Protein AF-A0A815ZAU6-F1 (afdb_monomer_lite)

Sequence (189 aa):
MHIWATFLRELRATFSSSFSKEAAIKQIGNRQQRIDETVLHYYTDMMELANRIDHQMNGELKVVYLTTGLKISLKKEVLRNKPQTPAEFTKYAQDEEKLGSSITTQISNDNRLTIPIDYVAPSVRIDNGRAAPTIGWPFMVHKNRYVLCIIDHFSKWVTAIALPNCTAQTTAETLYNEYICMFGVPSVI

Secondary structure (DSSP, 8-state):
--HHHHHHHHHHHHHHSSHHHHHHHHHHHH-PPPTT--HHHHHHHHHHHHHHH-TT--HHHHHHHHHHSS-HHHHHHHHHH---SHHHHHHHHHHHHHHHHHHHHHHHHH----------PPP-----------S----------EEEEEE-TTT--EEEEEES---HHHHHHHHIIIIIHHH---S--

InterPro domains:
  IPR001584 Integrase, catalytic core [PS50994] (112-189)
  IPR005162 Retrotransposon-derived protein PEG10, N-terminal capsid-like domain [PF03732] (2-71)
  IPR012337 Ribonuclease H-like superfamily [SSF53098] (138-189)
  IPR036397 Ribonuclease H superfamily [G3DSA:3.30.420.10] (126-189)

Foldseek 3Di:
DCQVVQLVVLLVVCVPPDNQLVLLVVCLQPDAADPPHDLVVSLVVNVVSVVSNPVPDAQQVSVVSSLNRYDPQQNVQLVVVPDRGSVSSSVSSVVSVVVVVVVVVVVVVPPPDDDDDDDDDDDDDDDDDDDDPPDDDPDPPLCQPDWDWDADPPVRDIDIDGHNDDGSNRNSNCCCNVPCVVPNDDPDD

Structure (mmCIF, N/CA/C/O backbone):
data_AF-A0A815ZAU6-F1
#
_entry.id   AF-A0A815ZAU6-F1
#
loop_
_atom_site.group_PDB
_atom_site.id
_atom_site.type_symbol
_atom_site.label_atom_id
_atom_site.label_alt_id
_atom_site.label_comp_id
_atom_site.label_asym_id
_atom_site.label_entity_id
_atom_site.label_seq_id
_atom_site.pdbx_PDB_ins_code
_atom_site.Cartn_x
_atom_site.Cartn_y
_atom_site.Cartn_z
_atom_site.occupancy
_atom_site.B_iso_or_equiv
_atom_site.auth_seq_id
_atom_site.auth_comp_id
_atom_site.auth_asym_id
_atom_site.auth_atom_id
_atom_site.pdbx_PDB_model_num
ATOM 1 N N . MET A 1 1 ? 16.542 0.322 -32.976 1.00 48.44 1 MET A N 1
ATOM 2 C CA . MET A 1 1 ? 16.867 0.858 -31.634 1.00 48.44 1 MET A CA 1
ATOM 3 C C . MET A 1 1 ? 15.576 1.321 -30.952 1.00 48.44 1 MET A C 1
ATOM 5 O O . MET A 1 1 ? 15.180 2.457 -31.148 1.00 48.44 1 MET A O 1
ATOM 9 N N . HIS A 1 2 ? 14.882 0.447 -30.209 1.00 58.41 2 HIS A N 1
ATOM 10 C CA . HIS A 1 2 ? 13.545 0.736 -29.637 1.00 58.41 2 HIS A CA 1
ATOM 11 C C . HIS A 1 2 ? 13.458 0.571 -28.104 1.00 58.41 2 HIS A C 1
ATOM 13 O O . HIS A 1 2 ? 12.374 0.619 -27.539 1.00 58.41 2 HIS A O 1
ATOM 19 N N . ILE A 1 3 ? 14.585 0.390 -27.408 1.00 81.31 3 ILE A N 1
ATOM 20 C CA . ILE A 1 3 ? 14.604 -0.037 -25.995 1.00 81.31 3 ILE A CA 1
ATOM 21 C C . ILE A 1 3 ? 14.061 1.056 -25.056 1.00 81.31 3 ILE A C 1
ATOM 23 O O . ILE A 1 3 ? 13.267 0.764 -24.165 1.00 81.31 3 ILE A O 1
ATOM 27 N N . TRP A 1 4 ? 14.419 2.322 -25.299 1.00 84.62 4 TRP A N 1
ATOM 28 C CA . TRP A 1 4 ? 13.979 3.450 -24.470 1.00 84.62 4 TRP A CA 1
ATOM 29 C C . TRP A 1 4 ? 12.485 3.767 -24.616 1.00 84.62 4 TRP A C 1
ATOM 31 O O . TRP A 1 4 ? 11.797 3.978 -23.623 1.00 84.62 4 TRP A O 1
ATOM 41 N N . ALA A 1 5 ? 11.958 3.745 -25.844 1.00 87.12 5 ALA A N 1
ATOM 42 C CA . ALA A 1 5 ? 10.536 3.986 -26.092 1.00 87.12 5 ALA A CA 1
ATOM 43 C C . ALA A 1 5 ? 9.657 2.901 -25.449 1.00 87.12 5 ALA A C 1
ATOM 45 O O . ALA A 1 5 ? 8.632 3.217 -24.849 1.00 87.12 5 ALA A O 1
ATOM 46 N N . THR A 1 6 ? 10.091 1.637 -25.521 1.00 88.56 6 THR A N 1
ATOM 47 C CA . THR A 1 6 ? 9.432 0.527 -24.824 1.00 88.56 6 THR A CA 1
ATOM 48 C C . THR A 1 6 ? 9.464 0.739 -23.315 1.00 88.56 6 THR A C 1
ATOM 50 O O . THR A 1 6 ? 8.417 0.667 -22.686 1.00 88.56 6 THR A O 1
ATOM 53 N N . PHE A 1 7 ? 10.617 1.085 -22.735 1.00 87.75 7 PHE A N 1
ATOM 54 C CA . PHE A 1 7 ? 10.706 1.377 -21.303 1.00 87.75 7 PHE A CA 1
ATOM 55 C C . PHE A 1 7 ? 9.788 2.518 -20.866 1.00 87.75 7 PHE A C 1
ATOM 57 O O . PHE A 1 7 ? 9.049 2.350 -19.905 1.00 87.75 7 PHE A O 1
ATOM 64 N N . LEU A 1 8 ? 9.764 3.643 -21.583 1.00 87.88 8 LEU A N 1
ATOM 65 C CA . LEU A 1 8 ? 8.871 4.756 -21.250 1.00 87.88 8 LEU A CA 1
ATOM 66 C C . LEU A 1 8 ? 7.392 4.373 -21.332 1.00 87.88 8 LEU A C 1
ATOM 68 O O . LEU A 1 8 ? 6.591 4.865 -20.538 1.00 87.88 8 LEU A O 1
ATOM 72 N N . ARG A 1 9 ? 7.020 3.516 -22.286 1.00 87.44 9 ARG A N 1
ATOM 73 C CA . ARG A 1 9 ? 5.657 2.993 -22.387 1.00 87.44 9 ARG A CA 1
ATOM 74 C C . ARG A 1 9 ? 5.310 2.132 -21.176 1.00 87.44 9 ARG A C 1
ATOM 76 O O . ARG A 1 9 ? 4.280 2.385 -20.562 1.00 87.44 9 ARG A O 1
ATOM 83 N N . GLU A 1 10 ? 6.167 1.172 -20.827 1.00 87.69 10 GLU A N 1
ATOM 84 C CA . GLU A 1 10 ? 5.942 0.303 -19.664 1.00 87.69 10 GLU A CA 1
ATOM 85 C C . GLU A 1 10 ? 5.925 1.115 -18.364 1.00 87.69 10 GLU A C 1
ATOM 87 O O . GLU A 1 10 ? 5.017 0.966 -17.556 1.00 87.69 10 GLU A O 1
ATOM 92 N N . LEU A 1 11 ? 6.850 2.065 -18.207 1.00 86.50 11 LEU A N 1
ATOM 93 C CA . LEU A 1 11 ? 6.887 2.963 -17.058 1.00 86.50 11 LEU A CA 1
ATOM 94 C C . LEU A 1 11 ? 5.607 3.790 -16.953 1.00 86.50 11 LEU A C 1
ATOM 96 O O . LEU A 1 11 ? 5.027 3.866 -15.886 1.00 86.50 11 LEU A O 1
ATOM 100 N N . ARG A 1 12 ? 5.094 4.376 -18.037 1.00 85.31 12 ARG A N 1
ATOM 101 C CA . ARG A 1 12 ? 3.804 5.092 -17.983 1.00 85.31 12 ARG A CA 1
ATOM 102 C C . ARG A 1 12 ? 2.635 4.160 -17.660 1.00 85.31 12 ARG A C 1
ATOM 104 O O . ARG A 1 12 ? 1.710 4.567 -16.956 1.00 85.31 12 ARG A O 1
ATOM 111 N N . ALA A 1 13 ? 2.675 2.923 -18.152 1.00 81.44 13 ALA A N 1
ATOM 112 C CA . ALA A 1 13 ? 1.652 1.927 -17.870 1.00 81.44 13 ALA A CA 1
ATOM 113 C C . ALA A 1 13 ? 1.607 1.556 -16.377 1.00 81.44 13 ALA A C 1
ATOM 115 O O . ALA A 1 13 ? 0.506 1.451 -15.831 1.00 81.44 13 ALA A O 1
ATOM 116 N N . THR A 1 14 ? 2.755 1.466 -15.688 1.00 78.31 14 THR A N 1
ATOM 117 C CA . THR A 1 14 ? 2.789 1.169 -14.241 1.00 78.31 14 THR A CA 1
ATOM 118 C C . THR A 1 14 ? 2.095 2.240 -13.400 1.00 78.31 14 THR A C 1
ATOM 120 O O . THR A 1 14 ? 1.501 1.915 -12.377 1.00 78.31 14 THR A O 1
ATOM 123 N N . PHE A 1 15 ? 2.072 3.500 -13.844 1.00 72.06 15 PHE A N 1
ATOM 124 C CA . PHE A 1 15 ? 1.324 4.560 -13.153 1.00 72.06 15 PHE A CA 1
ATOM 125 C C . PHE A 1 15 ? -0.190 4.542 -13.432 1.00 72.06 15 PHE A C 1
ATOM 127 O O . PHE A 1 15 ? -0.940 5.165 -12.685 1.00 72.06 15 PHE A O 1
ATOM 134 N N . SER A 1 16 ? -0.660 3.883 -14.500 1.00 65.31 16 SER A N 1
ATOM 135 C CA . SER A 1 16 ? -1.952 4.243 -15.107 1.00 65.31 16 SER A CA 1
ATOM 136 C C . SER A 1 16 ? -3.163 3.371 -14.761 1.00 65.31 16 SER A C 1
ATOM 138 O O . SER A 1 16 ? -4.267 3.892 -14.877 1.00 65.31 16 SER A O 1
ATOM 140 N N . SER A 1 17 ? -3.069 2.086 -14.381 1.00 57.41 17 SER A N 1
ATOM 141 C CA . SER A 1 17 ? -4.337 1.353 -14.117 1.00 57.41 17 SER A CA 1
ATOM 142 C C . SER A 1 17 ? -4.304 0.053 -13.310 1.00 57.41 17 SER A C 1
ATOM 144 O O . SER A 1 17 ? -5.182 -0.117 -12.466 1.00 57.41 17 SER A O 1
ATOM 146 N N . SER A 1 18 ? -3.360 -0.863 -13.525 1.00 57.84 18 SER A N 1
ATOM 147 C CA . SER A 1 18 ? -3.383 -2.170 -12.829 1.00 57.84 18 SER A CA 1
ATOM 148 C C . SER A 1 18 ? -2.588 -2.130 -11.528 1.00 57.84 18 SER A C 1
ATOM 150 O O . SER A 1 18 ? -3.069 -2.489 -10.457 1.00 57.84 18 SER A O 1
ATOM 152 N N . PHE A 1 19 ? -1.405 -1.532 -11.598 1.00 55.72 19 PHE A N 1
ATOM 153 C CA . PHE A 1 19 ? -0.404 -1.670 -10.555 1.00 55.72 19 PHE A CA 1
ATOM 154 C C . PHE A 1 19 ? -0.661 -0.811 -9.315 1.00 55.72 19 PHE A C 1
ATOM 156 O O . PHE A 1 19 ? -0.375 -1.233 -8.201 1.00 55.72 19 PHE A O 1
ATOM 163 N N . SER A 1 20 ? -1.268 0.369 -9.478 1.00 64.81 20 SER A N 1
ATOM 164 C CA . SER A 1 20 ? -1.753 1.169 -8.341 1.00 64.81 20 SER A CA 1
ATOM 165 C C . SER A 1 20 ? -2.832 0.411 -7.552 1.00 64.81 20 SER A C 1
ATOM 167 O O . SER A 1 20 ? -2.849 0.450 -6.321 1.00 64.81 20 SER A O 1
ATOM 169 N N . LYS A 1 21 ? -3.672 -0.376 -8.245 1.00 70.56 21 LYS A N 1
ATOM 170 C CA . LYS A 1 21 ? -4.650 -1.258 -7.597 1.00 70.56 21 LYS A CA 1
ATOM 171 C C . LYS A 1 21 ? -3.964 -2.436 -6.918 1.00 70.56 21 LYS A C 1
ATOM 173 O O . LYS A 1 21 ? -4.273 -2.701 -5.765 1.00 70.56 21 LYS A O 1
ATOM 178 N N . GLU A 1 22 ? -3.009 -3.103 -7.567 1.00 73.56 22 GLU A N 1
ATOM 179 C CA . GLU A 1 22 ? -2.233 -4.184 -6.936 1.00 73.56 22 GLU A CA 1
ATOM 180 C C . GLU A 1 22 ? -1.443 -3.709 -5.706 1.00 73.56 22 GLU A C 1
ATOM 182 O O . GLU A 1 22 ? -1.436 -4.388 -4.677 1.00 73.56 22 GLU A O 1
ATOM 187 N N . ALA A 1 23 ? -0.833 -2.524 -5.763 1.00 75.94 23 ALA A N 1
ATOM 188 C CA . ALA A 1 23 ? -0.157 -1.906 -4.628 1.00 75.94 23 ALA A CA 1
ATOM 189 C C . ALA A 1 23 ? -1.146 -1.592 -3.497 1.00 75.94 23 ALA A C 1
ATOM 191 O O . ALA A 1 23 ? -0.874 -1.921 -2.343 1.00 75.94 23 ALA A O 1
ATOM 192 N N . ALA A 1 24 ? -2.319 -1.037 -3.815 1.00 79.56 24 ALA A N 1
ATOM 193 C CA . ALA A 1 24 ? -3.370 -0.789 -2.832 1.00 79.56 24 ALA A CA 1
ATOM 194 C C . ALA A 1 24 ? -3.926 -2.097 -2.227 1.00 79.56 24 ALA A C 1
ATOM 196 O O . ALA A 1 24 ? -4.136 -2.159 -1.017 1.00 79.56 24 ALA A O 1
ATOM 197 N N . ILE A 1 25 ? -4.072 -3.172 -3.015 1.00 82.75 25 ILE A N 1
ATOM 198 C CA . ILE A 1 25 ? -4.455 -4.518 -2.541 1.00 82.75 25 ILE A CA 1
ATOM 199 C C . ILE A 1 25 ? -3.396 -5.077 -1.580 1.00 82.75 25 ILE A C 1
ATOM 201 O O . ILE A 1 25 ? -3.720 -5.626 -0.525 1.00 82.75 25 ILE A O 1
ATOM 205 N N . LYS A 1 26 ? -2.111 -4.913 -1.909 1.00 83.88 26 LYS A N 1
ATOM 206 C CA . LYS A 1 26 ? -1.010 -5.320 -1.027 1.00 83.88 26 LYS A CA 1
ATOM 207 C C . LYS A 1 26 ? -1.007 -4.501 0.267 1.00 83.88 26 LYS A C 1
ATOM 209 O O . LYS A 1 26 ? -0.788 -5.055 1.341 1.00 83.88 26 LYS A O 1
ATOM 214 N N . GLN A 1 27 ? -1.268 -3.197 0.180 1.00 86.00 27 GLN A N 1
ATOM 215 C CA . GLN A 1 27 ? -1.339 -2.305 1.337 1.00 86.00 27 GLN A CA 1
ATOM 216 C C . GLN A 1 27 ? -2.513 -2.653 2.256 1.00 86.00 27 GLN A C 1
ATOM 218 O O . GLN A 1 27 ? -2.287 -2.833 3.450 1.00 86.00 27 GLN A O 1
ATOM 223 N N . ILE A 1 28 ? -3.733 -2.818 1.727 1.00 86.19 28 ILE A N 1
ATOM 224 C CA . ILE A 1 28 ? -4.914 -3.146 2.544 1.00 86.19 28 ILE A CA 1
ATOM 225 C C . ILE A 1 28 ? -4.770 -4.514 3.225 1.00 86.19 28 ILE A C 1
ATOM 227 O O . ILE A 1 28 ? -5.158 -4.666 4.379 1.00 86.19 28 ILE A O 1
ATOM 231 N N . GLY A 1 29 ? -4.153 -5.494 2.551 1.00 84.00 29 GLY A N 1
ATOM 232 C CA . GLY A 1 29 ? -3.905 -6.821 3.120 1.00 84.00 29 GLY A CA 1
ATOM 233 C C . GLY A 1 29 ? -2.864 -6.822 4.245 1.00 84.00 29 GLY A C 1
ATOM 234 O O . GLY A 1 29 ? -2.977 -7.601 5.189 1.00 84.00 29 GLY A O 1
ATOM 235 N N . ASN A 1 30 ? -1.874 -5.929 4.176 1.00 87.00 30 ASN A N 1
ATOM 236 C CA . ASN A 1 30 ? -0.809 -5.820 5.178 1.00 87.00 30 ASN A CA 1
ATOM 237 C C . ASN A 1 30 ? -1.111 -4.800 6.288 1.00 87.00 30 ASN A C 1
ATOM 239 O O . ASN A 1 30 ? -0.339 -4.685 7.242 1.00 87.00 30 ASN A O 1
ATOM 243 N N . ARG A 1 31 ? -2.208 -4.042 6.185 1.00 89.44 31 ARG A N 1
ATOM 244 C CA . ARG A 1 31 ? -2.543 -2.971 7.126 1.00 89.44 31 ARG A CA 1
ATOM 245 C C . ARG A 1 31 ? -3.019 -3.541 8.464 1.00 89.44 31 ARG A C 1
ATOM 247 O O . ARG A 1 31 ? -4.123 -4.062 8.587 1.00 89.44 31 ARG A O 1
ATOM 254 N N . GLN A 1 32 ? -2.183 -3.385 9.487 1.00 90.06 32 GLN A N 1
ATOM 255 C CA . GLN A 1 32 ? -2.470 -3.753 10.878 1.00 90.06 32 GLN A CA 1
ATOM 256 C C . GLN A 1 32 ? -2.802 -2.504 11.696 1.00 90.06 32 GLN A C 1
ATOM 258 O O . GLN A 1 32 ? -2.148 -1.476 11.517 1.00 90.06 32 GLN A O 1
ATOM 263 N N . GLN A 1 33 ? -3.783 -2.583 12.593 1.00 90.38 33 GLN A N 1
ATOM 264 C CA . GLN A 1 33 ? -4.109 -1.506 13.524 1.00 90.38 33 GLN A CA 1
ATOM 265 C C . GLN A 1 33 ? -2.962 -1.326 14.530 1.00 90.38 33 GLN A C 1
ATOM 267 O O . GLN A 1 33 ? -2.563 -2.276 15.209 1.00 90.38 33 GLN A O 1
ATOM 272 N N . ARG A 1 34 ? -2.431 -0.104 14.650 1.00 84.94 34 ARG A N 1
ATOM 273 C CA . ARG A 1 34 ? -1.311 0.180 15.564 1.00 84.94 34 ARG A CA 1
ATOM 274 C C . ARG A 1 34 ? -1.767 0.232 17.019 1.00 84.94 34 ARG A C 1
ATOM 276 O O . ARG A 1 34 ? -2.909 0.579 17.288 1.00 84.94 34 ARG A O 1
ATOM 283 N N . ILE A 1 35 ? -0.876 -0.057 17.970 1.00 80.06 35 ILE A N 1
ATOM 284 C CA . ILE A 1 35 ? -1.183 -0.115 19.418 1.00 80.06 35 ILE A CA 1
ATOM 285 C C . ILE A 1 35 ? -1.805 1.199 19.925 1.00 80.06 35 ILE A C 1
ATOM 287 O O . ILE A 1 35 ? -2.776 1.164 20.680 1.00 80.06 35 ILE A O 1
ATOM 291 N N . ASP A 1 36 ? -1.288 2.328 19.450 1.00 84.94 36 ASP A N 1
ATOM 292 C CA . ASP A 1 36 ? -1.654 3.706 19.793 1.00 84.94 36 ASP A CA 1
ATOM 293 C C . ASP A 1 36 ? -2.789 4.295 18.937 1.00 84.94 36 ASP A C 1
ATOM 295 O O . ASP A 1 36 ? -3.274 5.390 19.202 1.00 84.94 36 ASP A O 1
ATOM 299 N N . GLU A 1 37 ? -3.229 3.575 17.911 1.00 85.31 37 GLU A N 1
ATOM 300 C CA . GLU A 1 37 ? -4.217 4.055 16.951 1.00 85.31 37 GLU A CA 1
ATOM 301 C C . GLU A 1 37 ? -5.651 3.710 17.370 1.00 85.31 37 GLU A C 1
ATOM 303 O O . GLU A 1 37 ? -5.926 2.587 17.811 1.00 85.31 37 GLU A O 1
ATOM 308 N N . THR A 1 38 ? -6.571 4.659 17.175 1.00 89.62 38 THR A N 1
ATOM 309 C CA . THR A 1 38 ? -8.003 4.474 17.448 1.00 89.62 38 THR A CA 1
ATOM 310 C C . THR A 1 38 ? -8.672 3.609 16.385 1.00 89.62 38 THR A C 1
ATOM 312 O O . THR A 1 38 ? -8.251 3.570 15.225 1.00 89.62 38 THR A O 1
ATOM 315 N N . VAL A 1 39 ? -9.762 2.935 16.753 1.00 89.69 39 VAL A N 1
ATOM 316 C CA . VAL A 1 39 ? -10.569 2.152 15.798 1.00 89.69 39 VAL A CA 1
ATOM 317 C C . VAL A 1 39 ? -11.069 3.014 14.638 1.00 89.69 39 VAL A C 1
ATOM 319 O O . VAL A 1 39 ? -11.088 2.562 13.495 1.00 89.69 39 VAL A O 1
ATOM 322 N N . LEU A 1 40 ? -11.456 4.261 14.918 1.00 90.94 40 LEU A N 1
ATOM 323 C CA . LEU A 1 40 ? -11.991 5.163 13.902 1.00 90.94 40 LEU A CA 1
ATOM 324 C C . LEU A 1 40 ? -10.937 5.539 12.854 1.00 90.94 40 LEU A C 1
ATOM 326 O O . LEU A 1 40 ? -11.245 5.515 11.668 1.00 90.94 40 LEU A O 1
ATOM 330 N N . HIS A 1 41 ? -9.712 5.854 13.282 1.00 91.19 41 HIS A N 1
ATOM 331 C CA . HIS A 1 41 ? -8.635 6.231 12.365 1.00 91.19 41 HIS A CA 1
ATOM 332 C C . HIS A 1 41 ? -8.198 5.045 11.495 1.00 91.19 41 HIS A C 1
ATOM 334 O O . HIS A 1 41 ? -8.074 5.159 10.277 1.00 91.19 41 HIS A O 1
ATOM 340 N N . TYR A 1 42 ? -8.100 3.862 12.105 1.00 92.25 42 TYR A N 1
ATOM 341 C CA . TYR A 1 42 ? -7.880 2.619 11.372 1.00 92.25 42 TYR A CA 1
ATOM 342 C C . TYR A 1 42 ? -8.970 2.364 10.323 1.00 92.25 42 TYR A C 1
ATOM 344 O O . TYR A 1 42 ? -8.674 2.015 9.181 1.00 92.25 42 TYR A O 1
ATOM 352 N N . TYR A 1 43 ? -10.237 2.561 10.694 1.00 93.06 43 TYR A N 1
ATOM 353 C CA . TYR A 1 43 ? -11.364 2.395 9.785 1.00 93.06 43 TYR A CA 1
ATOM 354 C C . TYR A 1 43 ? -11.297 3.364 8.599 1.00 93.06 43 TYR A C 1
ATOM 356 O O . TYR A 1 43 ? -11.472 2.928 7.461 1.00 93.06 43 TYR A O 1
ATOM 364 N N . THR A 1 44 ? -11.032 4.653 8.836 1.00 92.44 44 THR A N 1
ATOM 365 C CA . THR A 1 44 ? -10.953 5.650 7.757 1.00 92.44 44 THR A CA 1
ATOM 366 C C . THR A 1 44 ? -9.848 5.313 6.766 1.00 92.44 44 THR A C 1
ATOM 368 O O . THR A 1 44 ? -10.120 5.262 5.568 1.00 92.44 44 THR A O 1
ATOM 371 N N . ASP A 1 45 ? -8.658 4.956 7.252 1.00 90.75 45 ASP A N 1
ATOM 372 C CA . ASP A 1 45 ? -7.538 4.536 6.405 1.00 90.75 45 ASP A CA 1
ATOM 373 C C . ASP A 1 45 ? -7.894 3.310 5.555 1.00 90.75 45 ASP A C 1
ATOM 375 O O . ASP A 1 45 ? -7.631 3.260 4.352 1.00 90.75 45 ASP A O 1
ATOM 379 N N . MET A 1 46 ? -8.530 2.309 6.169 1.00 90.56 46 MET A N 1
ATOM 380 C CA . MET A 1 46 ? -8.948 1.091 5.475 1.00 90.56 46 MET A CA 1
ATOM 381 C C . MET A 1 46 ? -10.013 1.377 4.410 1.00 90.56 46 MET A C 1
ATOM 383 O O . MET A 1 46 ? -9.988 0.763 3.343 1.00 90.56 46 MET A O 1
ATOM 387 N N . MET A 1 47 ? -10.929 2.320 4.656 1.00 91.56 47 MET A N 1
ATOM 388 C CA . MET A 1 47 ? -11.920 2.743 3.661 1.00 91.56 47 MET A CA 1
ATOM 389 C C . MET A 1 47 ? -11.285 3.527 2.511 1.00 91.56 47 MET A C 1
ATOM 391 O O . MET A 1 47 ? -11.678 3.334 1.360 1.00 91.56 47 MET A O 1
ATOM 395 N N . GLU A 1 48 ? -10.283 4.363 2.784 1.00 90.00 48 GLU A N 1
ATOM 396 C CA . GLU A 1 48 ? -9.523 5.045 1.736 1.00 90.00 48 GLU A CA 1
ATOM 397 C C . GLU A 1 48 ? -8.767 4.053 0.850 1.00 90.00 48 GLU A C 1
ATOM 399 O O . GLU A 1 48 ? -8.850 4.138 -0.376 1.00 90.00 48 GLU A O 1
ATOM 404 N N . LEU A 1 49 ? -8.076 3.077 1.451 1.00 87.56 49 LEU A N 1
ATOM 405 C CA . LEU A 1 49 ? -7.397 2.010 0.713 1.00 87.56 49 LEU A CA 1
ATOM 406 C C . LEU A 1 49 ? -8.389 1.184 -0.114 1.00 87.56 49 LEU A C 1
ATOM 408 O O . LEU A 1 49 ? -8.128 0.918 -1.285 1.00 87.56 49 LEU A O 1
ATOM 412 N N . ALA A 1 50 ? -9.550 0.843 0.450 1.00 88.56 50 ALA A N 1
ATOM 413 C CA . ALA A 1 50 ? -10.601 0.130 -0.271 1.00 88.56 50 ALA A CA 1
ATOM 414 C C . ALA A 1 50 ? -11.103 0.924 -1.487 1.00 88.56 50 ALA A C 1
ATOM 416 O O . ALA A 1 50 ? -11.191 0.369 -2.580 1.00 88.56 50 ALA A O 1
ATOM 417 N N . ASN A 1 51 ? -11.354 2.228 -1.327 1.00 88.25 51 ASN A N 1
ATOM 418 C CA . ASN A 1 51 ? -11.805 3.102 -2.413 1.00 88.25 51 ASN A CA 1
ATOM 419 C C . ASN A 1 51 ? -10.752 3.274 -3.519 1.00 88.25 51 ASN A C 1
ATOM 421 O O . ASN A 1 51 ? -11.117 3.439 -4.683 1.00 88.25 51 ASN A O 1
ATOM 425 N N . ARG A 1 52 ? -9.454 3.221 -3.181 1.00 84.00 52 ARG A N 1
ATOM 426 C CA . ARG A 1 52 ? -8.355 3.247 -4.166 1.00 84.00 52 ARG A CA 1
ATOM 427 C C . ARG A 1 52 ? -8.294 1.972 -5.011 1.00 84.00 52 ARG A C 1
ATOM 429 O O . ARG A 1 52 ? -7.904 2.041 -6.173 1.00 84.00 52 ARG A O 1
ATOM 436 N N . ILE A 1 53 ? -8.671 0.826 -4.442 1.00 83.62 53 ILE A N 1
ATOM 437 C CA . ILE A 1 53 ? -8.733 -0.459 -5.156 1.00 83.62 53 ILE A CA 1
ATOM 438 C C . ILE A 1 53 ? -9.961 -0.483 -6.068 1.00 83.62 53 ILE A C 1
ATOM 440 O O . ILE A 1 53 ? -9.842 -0.672 -7.282 1.00 83.62 53 ILE A O 1
ATOM 444 N N . ASP A 1 54 ? -11.134 -0.288 -5.467 1.00 83.00 54 ASP A N 1
ATOM 445 C CA . ASP A 1 54 ? -12.418 -0.249 -6.149 1.00 83.00 54 ASP A CA 1
ATOM 446 C C . ASP A 1 54 ? -13.433 0.562 -5.332 1.00 83.00 54 ASP A C 1
ATOM 448 O O . ASP A 1 54 ? -13.776 0.226 -4.195 1.00 83.00 54 ASP A O 1
ATOM 452 N N . HIS A 1 55 ? -13.974 1.608 -5.953 1.00 82.75 55 HIS A N 1
ATOM 453 C CA . HIS A 1 55 ? -15.034 2.431 -5.380 1.00 82.75 55 HIS A CA 1
ATOM 454 C C . HIS A 1 55 ? -16.300 1.611 -5.048 1.00 82.75 55 HIS A C 1
ATOM 456 O O . HIS A 1 55 ? -17.069 1.991 -4.165 1.00 82.75 55 HIS A O 1
ATOM 462 N N . GLN A 1 56 ? -16.535 0.487 -5.730 1.00 82.62 56 GLN A N 1
ATOM 463 C CA . GLN A 1 56 ? -17.692 -0.393 -5.529 1.00 82.62 56 GLN A CA 1
ATOM 464 C C . GLN A 1 56 ? -17.329 -1.697 -4.791 1.00 82.62 56 GLN A C 1
ATOM 466 O O . GLN A 1 56 ? -18.046 -2.692 -4.892 1.00 82.62 56 GLN A O 1
ATOM 471 N N . MET A 1 57 ? -16.237 -1.713 -4.011 1.00 82.12 57 MET A N 1
ATOM 472 C CA . MET A 1 57 ? -15.839 -2.893 -3.235 1.00 82.12 57 MET A CA 1
ATOM 473 C C . MET A 1 57 ? -16.947 -3.353 -2.262 1.00 82.12 57 MET A C 1
ATOM 475 O O . MET A 1 57 ? -17.460 -2.555 -1.467 1.00 82.12 57 MET A O 1
ATOM 479 N N . ASN A 1 58 ? -17.250 -4.660 -2.287 1.00 89.50 58 ASN A N 1
ATOM 480 C CA . ASN A 1 58 ? -18.260 -5.314 -1.446 1.00 89.50 58 ASN A CA 1
ATOM 481 C C . ASN A 1 58 ? -18.018 -5.052 0.059 1.00 89.50 58 ASN A C 1
ATOM 483 O O . ASN A 1 58 ? -16.890 -5.146 0.549 1.00 89.50 58 ASN A O 1
ATOM 487 N N . GLY A 1 59 ? -19.094 -4.750 0.794 1.00 84.31 59 GLY A N 1
ATOM 488 C CA . GLY A 1 59 ? -19.086 -4.536 2.242 1.00 84.31 59 GLY A CA 1
ATOM 489 C C . GLY A 1 59 ? -18.556 -5.726 3.045 1.00 84.31 59 GLY A C 1
ATOM 490 O O . GLY A 1 59 ? -17.795 -5.514 3.985 1.00 84.31 59 GLY A O 1
ATOM 491 N N . GLU A 1 60 ? -18.858 -6.959 2.640 1.00 87.19 60 GLU A N 1
ATOM 492 C CA . GLU A 1 60 ? -18.356 -8.163 3.318 1.00 87.19 60 GLU A CA 1
ATOM 493 C C . GLU A 1 60 ? -16.832 -8.282 3.191 1.00 87.19 60 GLU A C 1
ATOM 495 O O . GLU A 1 60 ? -16.128 -8.541 4.167 1.00 87.19 60 GLU A O 1
ATOM 500 N N . LEU A 1 61 ? -16.297 -8.007 1.997 1.00 86.06 61 LEU A N 1
ATOM 501 C CA . LEU A 1 61 ? -14.856 -8.032 1.748 1.00 86.06 61 LEU A CA 1
ATOM 502 C C . LEU A 1 61 ? -14.134 -6.946 2.562 1.00 86.06 61 LEU A C 1
ATOM 504 O O . LEU A 1 61 ? -13.070 -7.193 3.130 1.00 86.06 61 LEU A O 1
ATOM 508 N N . LYS A 1 62 ? -14.746 -5.761 2.692 1.00 89.94 62 LYS A N 1
ATOM 509 C CA . LYS A 1 62 ? -14.253 -4.692 3.574 1.00 89.94 62 LYS A CA 1
ATOM 510 C C . LYS A 1 62 ? -14.180 -5.157 5.029 1.00 89.94 62 LYS A C 1
ATOM 512 O O . LYS A 1 62 ? -13.175 -4.903 5.690 1.00 89.94 62 LYS A O 1
ATOM 517 N N . VAL A 1 63 ? -15.193 -5.874 5.519 1.00 89.81 63 VAL A N 1
ATOM 518 C CA . VAL A 1 63 ? -15.188 -6.442 6.878 1.00 89.81 63 VAL A CA 1
ATOM 519 C C . VAL A 1 63 ? -14.088 -7.496 7.048 1.00 89.81 63 VAL A C 1
ATOM 521 O O . VAL A 1 63 ? -13.419 -7.518 8.084 1.00 89.81 63 VAL A O 1
ATOM 524 N N . VAL A 1 64 ? -13.834 -8.334 6.039 1.00 89.06 64 VAL A N 1
ATOM 525 C CA . VAL A 1 64 ? -12.727 -9.308 6.076 1.00 89.06 64 VAL A CA 1
ATOM 526 C C . VAL A 1 64 ? -11.379 -8.599 6.228 1.00 89.06 64 VAL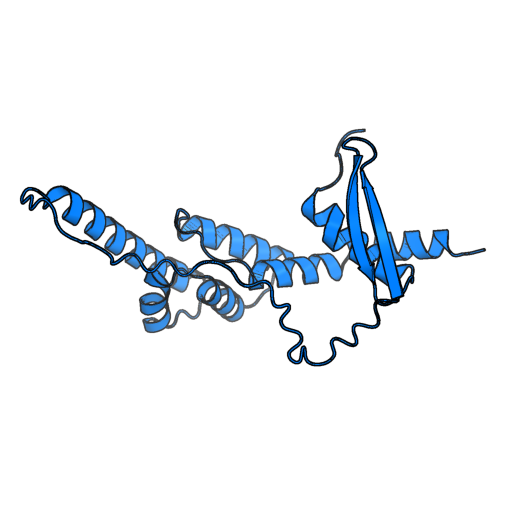 A C 1
ATOM 528 O O . VAL A 1 64 ? -10.587 -8.966 7.100 1.00 89.06 64 VAL A O 1
ATOM 531 N N . TYR A 1 65 ? -11.120 -7.546 5.450 1.00 88.81 65 TYR A N 1
ATOM 532 C CA . TYR A 1 65 ? -9.879 -6.776 5.584 1.00 88.81 65 TYR A CA 1
ATOM 533 C C . TYR A 1 65 ? -9.764 -6.091 6.952 1.00 88.81 65 TYR A C 1
ATOM 535 O O . TYR A 1 65 ? -8.734 -6.216 7.616 1.00 88.81 65 TYR A O 1
ATOM 543 N N . LEU A 1 66 ? -10.839 -5.443 7.414 1.00 89.75 66 LEU A N 1
ATOM 544 C CA . LEU A 1 66 ? -10.902 -4.784 8.722 1.00 89.75 66 LEU A CA 1
ATOM 545 C C . LEU A 1 66 ? -10.642 -5.755 9.886 1.00 89.75 66 LEU A C 1
ATOM 547 O O . LEU A 1 66 ? -9.905 -5.431 10.810 1.00 89.75 66 LEU A O 1
ATOM 551 N N . THR A 1 67 ? -11.211 -6.961 9.851 1.00 88.38 67 THR A N 1
ATOM 552 C CA . THR A 1 67 ? -11.036 -7.970 10.914 1.00 88.38 67 THR A CA 1
ATOM 553 C C . THR A 1 67 ? -9.677 -8.670 10.864 1.00 88.38 67 THR A C 1
ATOM 555 O O . THR A 1 67 ? -9.177 -9.134 11.895 1.00 88.38 67 THR A O 1
ATOM 558 N N . THR A 1 68 ? -9.046 -8.736 9.689 1.00 88.06 68 THR A N 1
ATOM 559 C CA . THR A 1 68 ? -7.722 -9.349 9.518 1.00 88.06 68 THR A CA 1
ATOM 560 C C . THR A 1 68 ? -6.657 -8.560 10.273 1.00 88.06 68 THR A C 1
ATOM 562 O O . THR A 1 68 ? -5.921 -9.168 11.055 1.00 88.06 68 THR A O 1
ATOM 565 N N . GLY A 1 69 ? -6.632 -7.233 10.101 1.00 86.44 69 GLY A N 1
ATOM 566 C CA . GLY A 1 69 ? -5.650 -6.333 10.714 1.00 86.44 69 GLY A CA 1
ATOM 567 C C . GLY A 1 69 ? -6.034 -5.741 12.074 1.00 86.44 69 GLY A C 1
ATOM 568 O O . GLY A 1 69 ? -5.262 -4.967 12.636 1.00 86.44 69 GLY A O 1
ATOM 569 N N . LEU A 1 70 ? -7.212 -6.070 12.609 1.00 89.88 70 LEU A N 1
ATOM 570 C CA . LEU A 1 70 ? -7.691 -5.557 13.895 1.00 89.88 70 LEU A CA 1
ATOM 571 C C . LEU A 1 70 ? -6.824 -6.041 15.072 1.00 89.88 70 LEU A C 1
ATOM 573 O O . LEU A 1 70 ? -6.405 -7.204 15.112 1.00 89.88 70 LEU A O 1
ATOM 577 N N . LYS A 1 71 ? -6.630 -5.177 16.082 1.00 87.50 71 LYS A N 1
ATOM 578 C CA . LYS A 1 71 ? -5.960 -5.533 17.346 1.00 87.50 71 LYS A CA 1
ATOM 579 C C . LYS A 1 71 ? -6.554 -6.799 17.957 1.00 87.50 71 LYS A C 1
ATOM 581 O O . LYS A 1 71 ? -7.768 -6.922 18.089 1.00 87.50 71 LYS A O 1
ATOM 586 N N . ILE A 1 72 ? -5.690 -7.692 18.439 1.00 80.69 72 ILE A N 1
ATOM 587 C CA . ILE A 1 72 ? -6.087 -8.961 19.075 1.00 80.69 72 ILE A CA 1
ATOM 588 C C . ILE A 1 72 ? -7.062 -8.745 20.245 1.00 80.69 72 ILE A C 1
ATOM 590 O O . ILE A 1 72 ? -7.988 -9.540 20.405 1.00 80.69 72 ILE A O 1
ATOM 594 N N . SER A 1 73 ? -6.889 -7.662 21.014 1.00 79.81 73 SER A N 1
ATOM 595 C CA . SER A 1 73 ? -7.780 -7.291 22.122 1.00 79.81 73 SER A CA 1
ATOM 596 C C . SER A 1 73 ? -9.227 -7.086 21.669 1.00 79.81 73 SER A C 1
ATOM 598 O O . SER A 1 73 ? -10.138 -7.609 22.296 1.00 79.81 73 SER A O 1
ATOM 600 N N . LEU A 1 74 ? -9.431 -6.397 20.545 1.00 85.06 74 LEU A N 1
ATOM 601 C CA . LEU A 1 74 ? -10.756 -6.095 19.994 1.00 85.06 74 LEU A CA 1
ATOM 602 C C . LEU A 1 74 ? -11.284 -7.234 19.107 1.00 85.06 74 LEU A C 1
ATOM 604 O O . LEU A 1 74 ? -12.486 -7.471 19.005 1.00 85.06 74 LEU A O 1
ATOM 608 N N . LYS A 1 75 ? -10.375 -7.976 18.465 1.00 84.94 75 LYS A N 1
ATOM 609 C CA . LYS A 1 75 ? -10.685 -9.003 17.464 1.00 84.94 75 LYS A CA 1
ATOM 610 C C . LYS A 1 75 ? -11.576 -10.112 18.002 1.00 84.94 75 LYS A C 1
ATOM 612 O O . LYS A 1 75 ? -12.474 -10.556 17.292 1.00 84.94 75 LYS A O 1
ATOM 617 N N . LYS A 1 76 ? -11.367 -10.545 19.248 1.00 81.06 76 LYS A N 1
ATOM 618 C CA . LYS A 1 76 ? -12.170 -11.615 19.858 1.00 81.06 76 LYS A CA 1
ATOM 619 C C . LYS A 1 76 ? -13.652 -11.242 19.938 1.00 81.06 76 LYS A C 1
ATOM 621 O O . LYS A 1 76 ? -14.499 -12.063 19.592 1.00 81.06 76 LYS A O 1
ATOM 626 N N . GLU A 1 77 ? -13.952 -10.022 20.370 1.00 79.69 77 GLU A N 1
ATOM 627 C CA . GLU A 1 77 ? -15.329 -9.583 20.590 1.00 79.69 77 GLU A CA 1
ATOM 628 C C . GLU A 1 77 ? -16.016 -9.172 19.285 1.00 79.69 77 GLU A C 1
ATOM 630 O O . GLU A 1 77 ? -17.165 -9.533 19.031 1.00 79.69 77 GLU A O 1
ATOM 635 N N . VAL A 1 78 ? -15.282 -8.537 18.371 1.00 86.38 78 VAL A N 1
ATOM 636 C CA . VAL A 1 78 ? -15.806 -8.220 17.036 1.00 86.38 78 VAL A CA 1
ATOM 637 C C . VAL A 1 78 ? -16.140 -9.496 16.251 1.00 86.38 78 VAL A C 1
ATOM 639 O O . VAL A 1 78 ? -17.199 -9.574 15.631 1.00 86.38 78 VAL A O 1
ATOM 642 N N . LEU A 1 79 ? -15.298 -10.537 16.317 1.00 85.56 79 LEU A N 1
ATOM 643 C CA . LEU A 1 79 ? -15.580 -11.819 15.655 1.00 85.56 79 LEU A CA 1
ATOM 644 C C . LEU A 1 79 ? -16.760 -12.573 16.283 1.00 85.56 79 LEU A C 1
ATOM 646 O O . LEU A 1 79 ? -17.451 -13.307 15.575 1.00 85.56 79 LEU A O 1
ATOM 650 N N . ARG A 1 80 ? -17.022 -12.386 17.584 1.00 85.25 80 ARG A N 1
ATOM 651 C CA . ARG A 1 80 ? -18.194 -12.964 18.258 1.00 85.25 80 ARG A CA 1
ATOM 652 C C . ARG A 1 80 ? -19.498 -12.437 17.658 1.00 85.25 80 ARG A C 1
ATOM 654 O O . ARG A 1 80 ? -20.417 -13.223 17.440 1.00 85.25 80 ARG A O 1
ATOM 661 N N . ASN A 1 81 ? -19.546 -11.140 17.361 1.00 85.62 81 ASN A N 1
ATOM 662 C CA . ASN A 1 81 ? -20.737 -10.457 16.851 1.00 85.62 81 ASN A CA 1
ATOM 663 C C . ASN A 1 81 ? -20.927 -10.577 15.326 1.00 85.62 81 ASN A C 1
ATOM 665 O O . ASN A 1 81 ? -21.961 -10.157 14.818 1.00 85.62 81 ASN A O 1
ATOM 669 N N . LYS A 1 82 ? -19.972 -11.188 14.603 1.00 86.06 82 LYS A N 1
ATOM 670 C CA . LYS A 1 82 ? -20.043 -11.501 13.158 1.00 86.06 82 LYS A CA 1
ATOM 671 C C . LYS A 1 82 ? -20.590 -10.349 12.286 1.00 86.06 82 LYS A C 1
ATOM 673 O O . LYS A 1 82 ? -21.578 -10.557 11.573 1.00 86.06 82 LYS A O 1
ATOM 678 N N . PRO A 1 83 ? -19.959 -9.159 12.302 1.00 89.06 83 PRO A N 1
ATOM 679 C CA . PRO A 1 83 ? -20.414 -8.033 11.491 1.00 89.06 83 PRO A CA 1
ATOM 680 C C . PRO A 1 83 ? -20.471 -8.419 10.009 1.00 89.06 83 PRO A C 1
ATOM 682 O O . PRO A 1 83 ? -19.570 -9.091 9.511 1.00 89.06 83 PRO A O 1
ATOM 685 N N . GLN A 1 84 ? -21.525 -7.995 9.315 1.00 84.69 84 GLN A N 1
ATOM 686 C CA . GLN A 1 84 ? -21.670 -8.167 7.864 1.00 84.69 84 GLN A CA 1
ATOM 687 C C . GLN A 1 84 ? -21.397 -6.857 7.124 1.00 84.69 84 GLN A C 1
ATOM 689 O O . GLN A 1 84 ? -20.988 -6.860 5.964 1.00 84.69 84 GLN A O 1
ATOM 694 N N . THR A 1 85 ? -21.570 -5.722 7.809 1.00 90.62 85 THR A N 1
ATOM 695 C CA . THR A 1 85 ? -21.332 -4.397 7.234 1.00 90.62 85 THR A CA 1
ATOM 696 C C . THR A 1 85 ? -20.193 -3.647 7.937 1.00 90.62 85 THR A C 1
ATOM 698 O O . THR A 1 85 ? -19.972 -3.819 9.140 1.00 90.62 85 THR A O 1
ATOM 701 N N . PRO A 1 86 ? -19.474 -2.753 7.228 1.00 87.94 86 PRO A N 1
ATOM 702 C CA . PRO A 1 86 ? -18.445 -1.912 7.846 1.00 87.94 86 PRO A CA 1
ATOM 703 C C . PRO A 1 86 ? -18.991 -1.012 8.971 1.00 87.94 86 PRO A C 1
ATOM 705 O O . PRO A 1 86 ? -18.279 -0.711 9.924 1.00 87.94 86 PRO A O 1
ATOM 708 N N . ALA A 1 87 ? -20.268 -0.620 8.896 1.00 89.00 87 ALA A N 1
ATOM 709 C CA . ALA A 1 87 ? -20.930 0.171 9.932 1.00 89.00 87 ALA A CA 1
ATOM 710 C C . ALA A 1 87 ? -21.147 -0.628 11.231 1.00 89.00 87 ALA A C 1
ATOM 712 O O . ALA A 1 87 ? -20.888 -0.117 12.321 1.00 89.00 87 ALA A O 1
ATOM 713 N N . GLU A 1 88 ? -21.572 -1.890 11.120 1.00 89.12 88 GLU A N 1
ATOM 714 C CA . GLU A 1 88 ? -21.684 -2.805 12.264 1.00 89.12 88 GLU A CA 1
ATOM 715 C C . GLU A 1 88 ? -20.322 -3.063 12.907 1.00 89.12 88 GLU A C 1
ATOM 717 O O . GLU A 1 88 ? -20.197 -2.989 14.129 1.00 89.12 88 GLU A O 1
ATOM 722 N N . PHE A 1 89 ? -19.291 -3.294 12.086 1.00 92.19 89 PHE A N 1
ATOM 723 C CA . PHE A 1 89 ? -17.918 -3.455 12.561 1.00 92.19 89 PHE A CA 1
ATOM 724 C C . PHE A 1 89 ? -17.477 -2.266 13.424 1.00 92.19 89 PHE A C 1
ATOM 726 O O . PHE A 1 89 ? -17.012 -2.468 14.546 1.00 92.19 89 PHE A O 1
ATOM 733 N N . THR A 1 90 ? -17.655 -1.036 12.931 1.00 90.12 90 THR A N 1
ATOM 734 C CA . THR A 1 90 ? -17.236 0.173 13.654 1.00 90.12 90 THR A CA 1
ATOM 735 C C . THR A 1 90 ? -17.969 0.317 14.978 1.00 90.12 90 THR A C 1
ATOM 737 O O . THR A 1 90 ? -17.340 0.658 15.976 1.00 90.12 90 THR A O 1
ATOM 740 N N . LYS A 1 91 ? -19.267 -0.004 15.020 1.00 91.44 91 LYS A N 1
ATOM 741 C CA . LYS A 1 91 ? -20.048 0.025 16.260 1.00 91.44 91 LYS A CA 1
ATOM 742 C C . LYS A 1 91 ? -19.476 -0.942 17.303 1.00 91.44 91 LYS A C 1
ATOM 744 O O . LYS A 1 91 ? -19.124 -0.510 18.396 1.00 91.44 91 LYS A O 1
ATOM 749 N N . TYR A 1 92 ? -19.313 -2.219 16.949 1.00 89.88 92 TYR A N 1
ATOM 750 C CA . TYR A 1 92 ? -18.805 -3.231 17.882 1.00 89.88 92 TYR A CA 1
ATOM 751 C C . TYR A 1 92 ? -17.380 -2.934 18.354 1.00 89.88 92 TYR A C 1
ATOM 753 O O . TYR A 1 92 ? -17.069 -3.084 19.533 1.00 89.88 92 TYR A O 1
ATOM 761 N N . ALA A 1 93 ? -16.513 -2.488 17.445 1.00 88.19 93 ALA A N 1
ATOM 762 C CA . ALA A 1 93 ? -15.128 -2.185 17.775 1.00 88.19 93 ALA A CA 1
ATOM 763 C C . ALA A 1 93 ? -14.997 -0.936 18.670 1.00 88.19 93 ALA A C 1
ATOM 765 O O . ALA A 1 93 ? -14.167 -0.923 19.577 1.00 88.19 93 ALA A O 1
ATOM 766 N N . GLN A 1 94 ? -15.829 0.093 18.463 1.00 90.31 94 GLN A N 1
ATOM 767 C CA . GLN A 1 94 ? -15.854 1.284 19.321 1.00 90.31 94 GLN A CA 1
ATOM 768 C C . GLN A 1 94 ? -16.423 1.004 20.713 1.00 90.31 94 GLN A C 1
ATOM 770 O O . GLN A 1 94 ? -15.935 1.571 21.691 1.00 90.31 94 GLN A O 1
ATOM 775 N N . ASP A 1 95 ? -17.454 0.165 20.814 1.00 87.31 95 ASP A N 1
ATOM 776 C CA . ASP A 1 95 ? -18.042 -0.207 22.103 1.00 87.31 95 ASP A CA 1
ATOM 777 C C . ASP A 1 95 ? -17.009 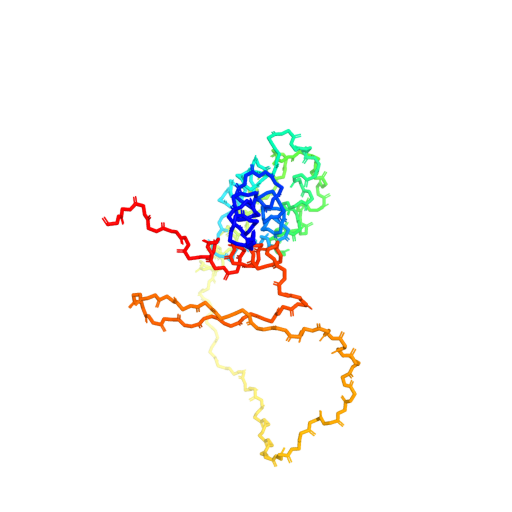-0.939 22.980 1.00 87.31 95 ASP A C 1
ATOM 779 O O . ASP A 1 95 ? -16.851 -0.608 24.158 1.00 87.31 95 ASP A O 1
ATOM 783 N N . GLU A 1 96 ? -16.213 -1.831 22.385 1.00 84.50 96 GLU A N 1
ATOM 784 C CA . GLU A 1 96 ? -15.123 -2.523 23.081 1.00 84.50 96 GLU A CA 1
ATOM 785 C C . GLU A 1 96 ? -13.940 -1.592 23.417 1.00 84.50 96 GLU A C 1
ATOM 787 O O . GLU A 1 96 ? -13.371 -1.670 24.505 1.00 84.50 96 GLU A O 1
ATOM 792 N N . GLU A 1 97 ? -13.579 -0.654 22.532 1.00 85.25 97 GLU A N 1
ATOM 793 C CA . GLU A 1 97 ? -12.513 0.328 22.798 1.00 85.25 97 GLU A CA 1
ATOM 794 C C . GLU A 1 97 ? -12.857 1.235 23.998 1.00 85.25 97 GLU A C 1
ATOM 796 O O . GLU A 1 97 ? -11.998 1.520 24.842 1.00 85.25 97 GLU A O 1
ATOM 801 N N . LYS A 1 98 ? -14.131 1.627 24.139 1.00 84.25 98 LYS A N 1
ATOM 802 C CA . LYS A 1 98 ? -14.637 2.378 25.305 1.00 84.25 98 LYS A CA 1
ATOM 803 C C . LYS A 1 98 ? -14.616 1.545 26.586 1.00 84.25 98 LYS A C 1
ATOM 805 O O . LYS A 1 98 ? -14.289 2.072 27.656 1.00 84.25 98 LYS A O 1
ATOM 810 N N . LEU A 1 99 ? -14.938 0.254 26.488 1.00 78.31 99 LEU A N 1
ATOM 811 C CA . LEU A 1 99 ? -14.899 -0.665 27.623 1.00 78.31 99 LEU A CA 1
ATOM 812 C C . LEU A 1 99 ? -13.457 -0.874 28.113 1.00 78.31 99 LEU A C 1
ATOM 814 O O . LEU A 1 99 ? -13.184 -0.730 29.306 1.00 78.31 99 LEU A O 1
ATOM 818 N N . GLY A 1 100 ? -12.518 -1.106 27.193 1.00 69.50 100 GLY A N 1
ATOM 819 C CA . GLY A 1 100 ? -11.093 -1.253 27.499 1.00 69.50 100 GLY A CA 1
ATOM 820 C C . GLY A 1 100 ? -10.471 0.008 28.107 1.00 69.50 100 GLY A C 1
ATOM 821 O O . GLY A 1 100 ? -9.736 -0.081 29.090 1.00 69.50 100 GLY A O 1
ATOM 822 N N . SER A 1 101 ? -10.834 1.189 27.594 1.00 64.19 101 SER A N 1
ATOM 823 C CA . SER A 1 101 ? -10.386 2.480 28.146 1.00 64.19 101 SER A CA 1
ATOM 824 C C . SER A 1 101 ? -10.849 2.673 29.595 1.00 64.19 101 SER A C 1
ATOM 826 O O . SER A 1 101 ? -10.082 3.132 30.441 1.00 64.19 101 SER A O 1
ATOM 828 N N . SER A 1 102 ? -12.083 2.257 29.905 1.00 57.75 102 SER A N 1
ATOM 829 C CA . SER A 1 102 ? -12.657 2.362 31.251 1.00 57.75 102 SER A CA 1
ATOM 830 C C . SER A 1 102 ? -11.940 1.457 32.263 1.00 57.75 102 SER A C 1
ATOM 832 O O . SER A 1 102 ? -11.741 1.859 33.409 1.00 57.75 102 SER A O 1
ATOM 834 N N . ILE A 1 103 ? -11.488 0.270 31.841 1.00 55.16 103 ILE A N 1
ATOM 835 C CA . ILE A 1 103 ? -10.716 -0.661 32.683 1.00 55.16 103 ILE A CA 1
ATOM 836 C C . ILE A 1 103 ? -9.328 -0.088 33.013 1.00 55.16 103 ILE A C 1
ATOM 838 O O . ILE A 1 103 ? -8.906 -0.132 34.167 1.00 55.16 103 ILE A O 1
ATOM 842 N N . THR A 1 104 ? -8.628 0.516 32.047 1.00 49.34 104 THR A N 1
ATOM 843 C CA . THR A 1 104 ? -7.320 1.153 32.295 1.00 49.34 104 THR A CA 1
ATOM 844 C C . THR A 1 104 ? -7.425 2.348 33.251 1.00 49.34 104 THR A C 1
ATOM 846 O O . THR A 1 104 ? -6.562 2.514 34.115 1.00 49.34 104 THR A O 1
ATOM 849 N N . THR A 1 105 ? -8.495 3.149 33.168 1.00 46.53 105 THR A N 1
ATOM 850 C CA . THR A 1 105 ? -8.739 4.250 34.120 1.00 46.53 105 THR A CA 1
ATOM 851 C C . THR A 1 105 ? -9.066 3.743 35.530 1.00 46.53 105 THR A C 1
ATOM 853 O O . THR A 1 105 ? -8.623 4.342 36.507 1.00 46.53 105 THR A O 1
ATOM 856 N N . GLN A 1 106 ? -9.787 2.625 35.661 1.00 45.91 106 GLN A N 1
ATOM 857 C CA . GLN A 1 106 ? -10.091 2.012 36.963 1.00 45.91 106 GLN A CA 1
ATOM 858 C C . GLN A 1 106 ? -8.830 1.428 37.627 1.00 45.91 106 GLN A C 1
ATOM 860 O O . GLN A 1 106 ? -8.587 1.699 38.799 1.00 45.91 106 GLN A O 1
ATOM 865 N N . ILE A 1 107 ? -7.960 0.7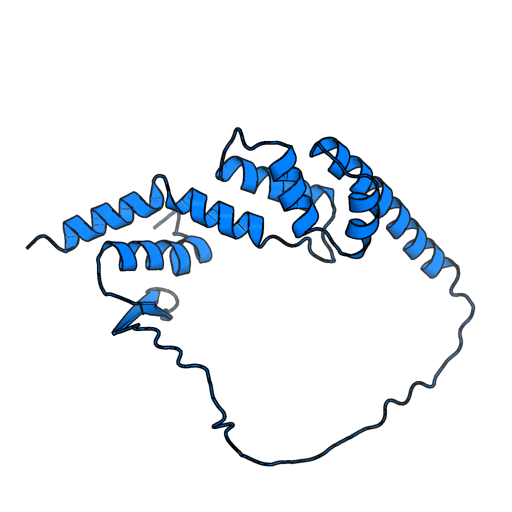36 36.877 1.00 46.66 107 ILE A N 1
ATOM 866 C CA . ILE A 1 107 ? -6.700 0.172 37.407 1.00 46.66 107 ILE A CA 1
ATOM 867 C C . ILE A 1 107 ? -5.736 1.276 37.880 1.00 46.66 107 ILE A C 1
ATOM 869 O O . ILE A 1 107 ? -5.033 1.106 38.874 1.00 46.66 107 ILE A O 1
ATOM 873 N N . SER A 1 108 ? -5.727 2.440 37.219 1.00 42.88 108 SER A N 1
ATOM 874 C CA . SER A 1 108 ? -4.935 3.593 37.671 1.00 42.88 108 SER A CA 1
ATOM 875 C C . SER A 1 108 ? -5.489 4.252 38.941 1.00 42.88 108 SER A C 1
ATOM 877 O O . SER A 1 108 ? -4.723 4.889 39.663 1.00 42.88 108 SER A O 1
ATOM 879 N N . ASN A 1 109 ? -6.790 4.125 39.213 1.00 45.75 109 ASN A N 1
ATOM 880 C CA . ASN A 1 109 ? -7.430 4.720 40.389 1.00 45.75 109 ASN A CA 1
ATOM 881 C C . ASN A 1 109 ? -7.427 3.787 41.611 1.00 45.75 109 ASN A C 1
ATOM 883 O O . ASN A 1 109 ? -7.495 4.280 42.735 1.00 45.75 109 ASN A O 1
ATOM 887 N N . ASP A 1 110 ? -7.296 2.473 41.406 1.00 40.53 110 ASP A N 1
ATOM 888 C CA . ASP A 1 110 ? -7.320 1.464 42.478 1.00 40.53 110 ASP A CA 1
ATOM 889 C C . ASP A 1 110 ? -5.917 1.079 43.003 1.00 40.53 110 ASP A C 1
ATOM 891 O O . ASP A 1 110 ? -5.765 0.365 43.992 1.00 40.53 110 ASP A O 1
ATOM 895 N N . ASN A 1 111 ? -4.844 1.608 42.400 1.00 46.94 111 ASN A N 1
ATOM 896 C CA . ASN A 1 111 ? -3.459 1.289 42.775 1.00 46.94 111 ASN A CA 1
ATOM 897 C C . ASN A 1 111 ? -2.945 2.067 44.012 1.00 46.94 111 ASN A C 1
ATOM 899 O O . ASN A 1 111 ? -1.842 2.617 44.019 1.00 46.94 111 ASN A O 1
ATOM 903 N N . ARG A 1 112 ? -3.729 2.079 45.101 1.00 40.81 112 ARG A N 1
ATOM 904 C CA . ARG A 1 112 ? -3.288 2.483 46.456 1.00 40.81 112 ARG A CA 1
ATOM 905 C C . ARG A 1 112 ? -2.876 1.305 47.349 1.00 40.81 112 ARG A C 1
ATOM 907 O O . ARG A 1 112 ? -2.850 1.450 48.567 1.00 40.81 112 ARG A O 1
ATOM 914 N N . LEU A 1 113 ? -2.486 0.169 46.773 1.00 39.56 113 LEU A N 1
ATOM 915 C CA . LEU A 1 113 ? -1.800 -0.896 47.509 1.00 39.56 113 LEU A CA 1
ATOM 916 C C . LEU A 1 113 ? -0.506 -1.279 46.787 1.00 39.56 113 LEU A C 1
ATOM 918 O O . LEU A 1 113 ? -0.466 -2.127 45.902 1.00 39.56 113 LEU A O 1
ATOM 922 N N . THR A 1 114 ? 0.567 -0.600 47.174 1.00 37.97 114 THR A N 1
ATOM 923 C CA . THR A 1 114 ? 1.952 -0.960 46.881 1.00 37.97 114 THR A CA 1
ATOM 924 C C . THR A 1 114 ? 2.289 -2.337 47.459 1.00 37.97 114 THR A C 1
ATOM 926 O O . THR A 1 114 ? 2.074 -2.575 48.645 1.00 37.97 114 THR A O 1
ATOM 929 N N . ILE A 1 115 ? 2.959 -3.179 46.670 1.00 34.94 115 ILE A N 1
ATOM 930 C CA . ILE A 1 115 ? 3.986 -4.098 47.184 1.00 34.94 115 ILE A CA 1
ATOM 931 C C . ILE A 1 115 ? 5.276 -3.911 46.366 1.00 34.94 115 ILE A C 1
ATOM 933 O O . ILE A 1 115 ? 5.216 -3.990 45.137 1.00 34.94 115 ILE A O 1
ATOM 937 N N . PRO A 1 116 ? 6.432 -3.624 47.000 1.00 36.44 116 PRO A N 1
ATOM 938 C CA . PRO A 1 116 ? 7.728 -3.545 46.329 1.00 36.44 116 PRO A CA 1
ATOM 939 C C . PRO A 1 116 ? 8.455 -4.903 46.269 1.00 36.44 116 PRO A C 1
ATOM 941 O O . PRO A 1 116 ? 8.461 -5.627 47.256 1.00 36.44 116 PRO A O 1
ATOM 944 N N . ILE A 1 117 ? 9.157 -5.114 45.144 1.00 39.56 117 ILE A N 1
ATOM 945 C CA . ILE A 1 117 ? 10.352 -5.958 44.901 1.00 39.56 117 ILE A CA 1
ATOM 946 C C . ILE A 1 117 ? 10.184 -7.486 45.068 1.00 39.56 117 ILE A C 1
ATOM 948 O O . ILE A 1 117 ? 10.004 -7.981 46.168 1.00 39.56 117 ILE A O 1
ATOM 952 N N . ASP A 1 118 ? 10.294 -8.214 43.945 1.00 34.72 118 ASP A N 1
ATOM 953 C CA . ASP A 1 118 ? 11.177 -9.387 43.740 1.00 34.72 118 ASP A CA 1
ATOM 954 C C . ASP A 1 118 ? 10.703 -10.207 42.522 1.00 34.72 118 ASP A C 1
ATOM 956 O O . ASP A 1 118 ? 9.932 -11.157 42.637 1.00 34.72 118 ASP A O 1
ATOM 960 N N . TYR A 1 119 ? 11.186 -9.869 41.321 1.00 34.97 119 TYR A N 1
ATOM 961 C CA . TYR A 1 119 ? 11.222 -10.843 40.224 1.00 34.97 119 TYR A CA 1
ATOM 962 C C . TYR A 1 119 ? 12.632 -10.892 39.642 1.00 34.97 119 TYR A C 1
ATOM 964 O O . TYR A 1 119 ? 13.021 -10.101 38.784 1.00 34.97 119 TYR A O 1
ATOM 972 N N . VAL A 1 120 ? 13.416 -11.825 40.177 1.00 35.31 120 VAL A N 1
ATOM 973 C CA . VAL A 1 120 ? 14.744 -12.196 39.691 1.00 35.31 120 VAL A CA 1
ATOM 974 C C . VAL A 1 120 ? 14.557 -13.148 38.510 1.00 35.31 120 VAL A C 1
ATOM 976 O O . VAL A 1 120 ? 14.159 -14.296 38.691 1.00 35.31 120 VAL A O 1
ATOM 979 N N . ALA A 1 121 ? 14.847 -12.689 37.292 1.00 35.72 121 ALA A N 1
ATOM 980 C CA . ALA A 1 121 ? 15.016 -13.587 36.152 1.00 35.72 121 ALA A CA 1
ATOM 981 C C . ALA A 1 121 ? 16.456 -14.141 36.164 1.00 35.72 121 ALA A C 1
ATOM 983 O O . ALA A 1 121 ? 17.401 -13.353 36.267 1.00 35.72 121 ALA A O 1
ATOM 984 N N . PRO A 1 122 ? 16.662 -15.467 36.073 1.00 33.69 122 PRO A N 1
ATOM 985 C CA . PRO A 1 122 ? 17.993 -16.048 36.132 1.00 33.69 122 PRO A CA 1
ATOM 986 C C . PRO A 1 122 ? 18.780 -15.728 34.858 1.00 33.69 122 PRO A C 1
ATOM 988 O O . PRO A 1 122 ? 18.331 -15.953 33.734 1.00 33.69 122 PRO A O 1
ATOM 991 N N . SER A 1 123 ? 19.990 -15.219 35.054 1.00 32.56 123 SER A N 1
ATOM 992 C CA . SER A 1 123 ? 21.012 -15.051 34.033 1.00 32.56 123 SER A CA 1
ATOM 993 C C . SER A 1 123 ? 21.508 -16.417 33.550 1.00 32.56 123 SER A C 1
ATOM 995 O O . SER A 1 123 ? 22.139 -17.159 34.298 1.00 32.56 123 SER A O 1
ATOM 997 N N . VAL A 1 124 ? 21.292 -16.726 32.268 1.00 33.31 124 VAL A N 1
ATOM 998 C CA . VAL A 1 124 ? 22.073 -17.749 31.561 1.00 33.31 124 VAL A CA 1
ATOM 999 C C . VAL A 1 124 ? 22.897 -17.055 30.492 1.00 33.31 124 VAL A C 1
ATOM 1001 O O . VAL A 1 124 ? 22.393 -16.571 29.481 1.00 33.31 124 VAL A O 1
ATOM 1004 N N . ARG A 1 125 ? 24.195 -16.999 30.770 1.00 30.89 125 ARG A N 1
ATOM 1005 C CA . ARG A 1 125 ? 25.250 -16.563 29.871 1.00 30.89 125 ARG A CA 1
ATOM 1006 C C . ARG A 1 125 ? 25.983 -17.832 29.432 1.00 30.89 125 ARG A C 1
ATOM 1008 O O . ARG A 1 125 ? 26.585 -18.496 30.269 1.00 30.89 125 ARG A O 1
ATOM 1015 N N . ILE A 1 126 ? 25.911 -18.176 28.148 1.00 38.94 126 ILE A N 1
ATOM 1016 C CA . ILE A 1 126 ? 26.853 -19.102 27.507 1.00 38.94 126 ILE A CA 1
ATOM 1017 C C . ILE A 1 126 ? 27.481 -18.330 26.350 1.00 38.94 126 ILE A C 1
ATOM 1019 O O . ILE A 1 126 ? 26.790 -17.888 25.433 1.00 38.94 126 ILE A O 1
ATOM 1023 N N . ASP A 1 127 ? 28.789 -18.130 26.457 1.00 35.84 127 ASP A N 1
ATOM 1024 C CA . ASP A 1 127 ? 29.634 -17.467 25.475 1.00 35.84 127 ASP A CA 1
ATOM 1025 C C . ASP A 1 127 ? 29.951 -18.388 24.280 1.00 35.84 127 ASP A C 1
ATOM 1027 O O . ASP A 1 127 ? 30.212 -19.578 24.433 1.00 35.84 127 ASP A O 1
ATOM 1031 N N . ASN A 1 128 ? 30.018 -17.751 23.108 1.00 36.44 128 ASN A N 1
ATOM 1032 C CA . ASN A 1 128 ? 30.969 -17.954 22.009 1.00 36.44 128 ASN A CA 1
ATOM 1033 C C . ASN A 1 128 ? 31.122 -19.340 21.356 1.00 36.44 128 ASN A C 1
ATOM 1035 O O . ASN A 1 128 ? 31.879 -20.198 21.796 1.00 36.44 128 ASN A O 1
ATOM 1039 N N . GLY A 1 129 ? 30.600 -19.434 20.130 1.00 30.69 129 GLY A N 1
ATOM 1040 C CA . GLY A 1 129 ? 31.082 -20.370 19.120 1.00 30.69 129 GLY A CA 1
ATOM 1041 C C . GLY A 1 129 ? 30.676 -19.925 17.719 1.00 30.69 129 GLY A C 1
ATOM 1042 O O . GLY A 1 129 ? 29.521 -20.062 17.331 1.00 30.69 129 GLY A O 1
ATOM 1043 N N . ARG A 1 130 ? 31.628 -19.398 16.938 1.00 44.84 130 ARG A N 1
ATOM 1044 C CA . ARG A 1 130 ? 31.501 -19.327 15.476 1.00 44.84 130 ARG A CA 1
ATOM 1045 C C . ARG A 1 130 ? 31.264 -20.745 14.954 1.00 44.84 130 ARG A C 1
ATOM 1047 O O . ARG A 1 130 ? 32.186 -21.551 14.945 1.00 44.84 130 ARG A O 1
ATOM 1054 N N . ALA A 1 131 ? 30.066 -21.008 14.460 1.00 31.19 131 ALA A N 1
ATOM 1055 C CA . ALA A 1 131 ? 29.807 -22.054 13.487 1.00 31.19 131 ALA A CA 1
ATOM 1056 C C . ALA A 1 131 ? 28.690 -21.549 12.574 1.00 31.19 131 ALA A C 1
ATOM 1058 O O . ALA A 1 131 ? 27.573 -21.286 13.015 1.00 31.19 131 ALA A O 1
ATOM 1059 N N . ALA A 1 132 ? 29.028 -21.344 11.303 1.00 44.56 132 ALA A N 1
ATOM 1060 C CA . ALA A 1 132 ? 28.052 -21.088 10.260 1.00 44.56 132 ALA A CA 1
ATOM 1061 C C . ALA A 1 132 ? 27.041 -22.246 10.232 1.00 44.56 132 ALA A C 1
ATOM 1063 O O . ALA A 1 132 ? 27.470 -23.403 10.170 1.00 44.56 132 ALA A O 1
ATOM 1064 N N . PRO A 1 133 ? 25.722 -21.991 10.236 1.00 39.31 133 PRO A N 1
ATOM 1065 C CA . PRO A 1 133 ? 24.762 -23.043 9.975 1.00 39.31 133 PRO A CA 1
ATOM 1066 C C . PRO A 1 133 ? 24.734 -23.291 8.463 1.00 39.31 133 PRO A C 1
ATOM 1068 O O . PRO A 1 133 ? 23.880 -22.794 7.730 1.00 39.31 133 PRO A O 1
ATOM 1071 N N . THR A 1 134 ? 25.690 -24.094 7.997 1.00 46.28 134 THR A N 1
ATOM 1072 C CA . THR A 1 134 ? 25.555 -24.890 6.774 1.00 46.28 134 THR A CA 1
ATOM 1073 C C . THR A 1 134 ? 24.604 -26.041 7.091 1.00 46.28 134 THR A C 1
ATOM 1075 O O . THR A 1 134 ? 25.021 -27.180 7.267 1.00 46.28 134 THR A O 1
ATOM 1078 N N . ILE A 1 135 ? 23.316 -25.735 7.242 1.00 43.81 135 ILE A N 1
ATOM 1079 C CA . ILE A 1 135 ? 22.259 -26.738 7.368 1.00 43.81 135 ILE A CA 1
ATOM 1080 C C . ILE A 1 135 ? 21.098 -26.280 6.489 1.00 43.81 135 ILE A C 1
ATOM 1082 O O . ILE A 1 135 ? 20.299 -25.435 6.873 1.00 43.81 135 ILE A O 1
ATOM 1086 N N . GLY A 1 136 ? 21.076 -26.826 5.272 1.00 35.28 136 GLY A N 1
ATOM 1087 C CA . GLY A 1 136 ? 19.873 -27.053 4.471 1.00 35.28 136 GLY A CA 1
ATOM 1088 C C . GLY A 1 136 ? 18.892 -25.892 4.344 1.00 35.28 136 GLY A C 1
ATOM 1089 O O . GLY A 1 136 ? 17.741 -26.024 4.750 1.00 35.28 136 GLY A O 1
ATOM 1090 N N . TRP A 1 137 ? 19.298 -24.802 3.695 1.00 28.62 137 TRP A N 1
ATOM 1091 C CA . TRP A 1 137 ? 18.317 -23.918 3.069 1.00 28.62 137 TRP A CA 1
ATOM 1092 C C . TRP A 1 137 ? 17.679 -24.697 1.912 1.00 28.62 137 TRP A C 1
ATOM 1094 O O . TRP A 1 137 ? 18.423 -25.160 1.040 1.00 28.62 137 TRP A O 1
ATOM 1104 N N . PRO A 1 138 ? 16.348 -24.891 1.869 1.00 36.81 138 PRO A N 1
ATOM 1105 C CA . PRO A 1 138 ? 15.722 -25.479 0.698 1.00 36.81 138 PRO A CA 1
ATOM 1106 C C . PRO A 1 138 ? 16.045 -24.547 -0.462 1.00 36.81 138 PRO A C 1
ATOM 1108 O O . PRO A 1 138 ? 15.713 -23.366 -0.405 1.00 36.81 138 PRO A O 1
ATOM 1111 N N . PHE A 1 139 ? 16.783 -25.073 -1.440 1.00 39.06 139 PHE A N 1
ATOM 1112 C CA . PHE A 1 139 ? 17.218 -24.420 -2.666 1.00 39.06 139 PHE A CA 1
ATOM 1113 C C . PHE A 1 139 ? 16.335 -23.230 -3.045 1.00 39.06 139 PHE A C 1
ATOM 1115 O O . PHE A 1 139 ? 15.324 -23.368 -3.732 1.00 39.06 139 PHE A O 1
ATOM 1122 N N . MET A 1 140 ? 16.744 -22.033 -2.634 1.00 37.31 140 MET A N 1
ATOM 1123 C CA . MET A 1 140 ? 16.217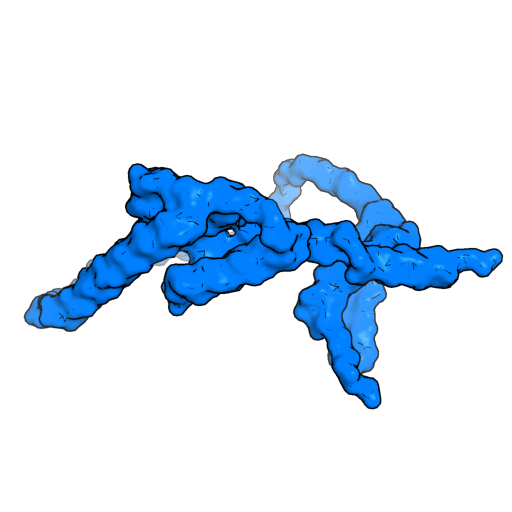 -20.811 -3.205 1.00 37.31 140 MET A CA 1
ATOM 1124 C C . MET A 1 140 ? 16.893 -20.654 -4.565 1.00 37.31 140 MET A C 1
ATOM 1126 O O . MET A 1 140 ? 17.814 -19.863 -4.739 1.00 37.31 140 MET A O 1
ATOM 1130 N N . VAL A 1 141 ? 16.422 -21.430 -5.545 1.00 42.47 141 VAL A N 1
ATOM 1131 C CA . VAL A 1 141 ? 16.669 -21.204 -6.975 1.00 42.47 141 VAL A CA 1
ATOM 1132 C C . VAL A 1 141 ? 15.902 -19.943 -7.395 1.00 42.47 141 VAL A C 1
ATOM 1134 O O . VAL A 1 141 ? 15.088 -19.958 -8.315 1.00 42.47 141 VAL A O 1
ATOM 1137 N N . HIS A 1 142 ? 16.116 -18.824 -6.704 1.00 52.88 142 HIS A N 1
ATOM 1138 C CA . HIS A 1 142 ? 15.683 -17.536 -7.208 1.00 52.88 142 HIS A CA 1
ATOM 1139 C C . HIS A 1 142 ? 16.636 -17.223 -8.353 1.00 52.88 142 HIS A C 1
ATOM 1141 O O . HIS A 1 142 ? 17.778 -16.825 -8.138 1.00 52.88 142 HIS A O 1
ATOM 1147 N N . LYS A 1 143 ? 16.183 -17.482 -9.584 1.00 57.53 143 LYS A N 1
ATOM 1148 C CA . LYS A 1 143 ? 16.879 -17.176 -10.843 1.00 57.53 143 LYS A CA 1
ATOM 1149 C C . LYS A 1 143 ? 17.005 -15.657 -11.063 1.00 57.53 143 LYS A C 1
ATOM 1151 O O . LYS A 1 143 ? 16.751 -15.168 -12.161 1.00 57.53 143 LYS A O 1
ATOM 1156 N N . ASN A 1 144 ? 17.376 -14.902 -10.034 1.00 67.50 144 ASN A N 1
ATOM 1157 C CA . ASN A 1 144 ? 17.610 -13.474 -10.115 1.00 67.50 144 ASN A CA 1
ATOM 1158 C C . ASN A 1 144 ? 18.992 -13.263 -10.723 1.00 67.50 144 ASN A C 1
ATOM 1160 O O . ASN A 1 144 ? 20.013 -13.413 -10.060 1.00 67.50 144 ASN A O 1
ATOM 1164 N N . ARG A 1 145 ? 19.014 -13.012 -12.034 1.00 76.88 145 ARG A N 1
ATOM 1165 C CA . ARG A 1 145 ? 20.247 -12.852 -12.822 1.00 76.88 145 ARG A CA 1
ATOM 1166 C C . ARG A 1 145 ? 20.727 -11.407 -12.897 1.00 76.88 145 ARG A C 1
ATOM 1168 O O . ARG A 1 145 ? 21.813 -11.161 -13.410 1.00 76.88 145 ARG A O 1
ATOM 1175 N N . TYR A 1 146 ? 19.912 -10.465 -12.434 1.00 84.38 146 TYR A N 1
ATOM 1176 C CA . TYR A 1 146 ? 20.149 -9.038 -12.596 1.00 84.38 146 TYR A CA 1
ATOM 1177 C C . TYR A 1 146 ? 19.940 -8.310 -11.273 1.00 84.38 146 TYR A C 1
ATOM 1179 O O . TYR A 1 146 ? 19.169 -8.754 -10.423 1.00 84.38 146 TYR A O 1
ATOM 1187 N N . VAL A 1 147 ? 20.618 -7.176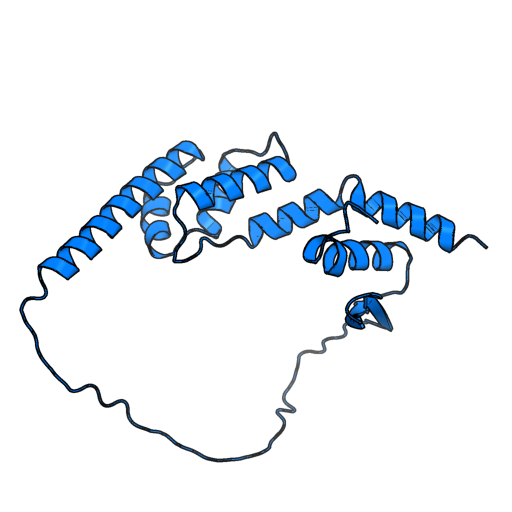 -11.118 1.00 87.38 147 VAL A N 1
ATOM 1188 C CA . VAL A 1 147 ? 20.412 -6.246 -10.007 1.00 87.38 147 VAL A CA 1
ATOM 1189 C C . VAL A 1 147 ? 20.067 -4.890 -10.605 1.00 87.38 147 VAL A C 1
ATOM 1191 O O . VAL A 1 147 ? 20.814 -4.369 -11.432 1.00 87.38 147 VAL A O 1
ATOM 1194 N N . LEU A 1 148 ? 18.926 -4.338 -10.205 1.00 89.31 148 LEU A N 1
ATOM 1195 C CA . LEU A 1 148 ? 18.560 -2.959 -10.481 1.00 89.31 148 LEU A CA 1
ATOM 1196 C C . LEU A 1 148 ? 19.153 -2.078 -9.385 1.00 89.31 148 LEU A C 1
ATOM 1198 O O . LEU A 1 148 ? 18.754 -2.177 -8.226 1.00 89.31 148 LEU A O 1
ATOM 1202 N N . CYS A 1 149 ? 20.102 -1.228 -9.763 1.00 90.44 149 CYS A N 1
ATOM 1203 C CA . CYS A 1 149 ? 20.671 -0.219 -8.880 1.00 90.44 149 CYS A CA 1
ATOM 1204 C C . CYS A 1 149 ? 20.017 1.132 -9.170 1.00 90.44 149 CYS A C 1
ATOM 1206 O O . CYS A 1 149 ? 20.111 1.643 -10.286 1.00 90.44 149 CYS A O 1
ATOM 1208 N N . ILE A 1 150 ? 19.379 1.709 -8.157 1.00 89.62 150 ILE A N 1
ATOM 1209 C CA . ILE A 1 150 ? 18.784 3.042 -8.188 1.00 89.62 150 ILE A CA 1
ATOM 1210 C C . ILE A 1 150 ? 19.624 3.920 -7.270 1.00 89.62 150 ILE A C 1
ATOM 1212 O O . ILE A 1 150 ? 19.905 3.541 -6.133 1.00 89.62 150 ILE A O 1
ATOM 1216 N N . ILE A 1 151 ? 20.049 5.071 -7.779 1.00 88.31 151 ILE A N 1
ATOM 1217 C CA . ILE A 1 151 ? 20.838 6.033 -7.015 1.00 88.31 151 ILE A CA 1
ATOM 1218 C C . ILE A 1 151 ? 20.084 7.350 -7.028 1.00 88.31 151 ILE A C 1
ATOM 1220 O O . ILE A 1 151 ? 19.882 7.934 -8.095 1.00 88.31 151 ILE A O 1
ATOM 1224 N N . ASP A 1 152 ? 19.696 7.822 -5.847 1.00 85.50 152 ASP A N 1
ATOM 1225 C CA . ASP A 1 152 ? 19.217 9.188 -5.713 1.00 85.50 152 ASP A CA 1
ATOM 1226 C C . ASP A 1 152 ? 20.373 10.152 -5.970 1.00 85.50 152 ASP A C 1
ATOM 1228 O O . ASP A 1 152 ? 21.409 10.108 -5.302 1.00 85.50 152 ASP A O 1
ATOM 1232 N N . HIS A 1 153 ? 20.201 11.065 -6.919 1.00 84.00 153 HIS A N 1
ATOM 1233 C CA . HIS A 1 153 ? 21.253 12.016 -7.229 1.00 84.00 153 HIS A CA 1
ATOM 1234 C C . HIS A 1 153 ? 21.482 13.026 -6.094 1.00 84.00 153 HIS A C 1
ATOM 1236 O O . HIS A 1 153 ? 22.623 13.462 -5.916 1.00 84.00 153 HIS A O 1
ATOM 1242 N N . PHE A 1 154 ? 20.446 13.387 -5.328 1.00 79.69 154 PHE A N 1
ATOM 1243 C CA . PHE A 1 154 ? 20.554 14.392 -4.268 1.00 79.69 154 PHE A CA 1
ATOM 1244 C C . PHE A 1 154 ? 21.136 13.811 -2.981 1.00 79.69 154 PHE A C 1
ATOM 1246 O O . PHE A 1 154 ? 22.194 14.254 -2.539 1.00 79.69 154 PHE A O 1
ATOM 1253 N N . SER A 1 155 ? 20.497 12.793 -2.405 1.00 84.88 155 SER A N 1
ATOM 1254 C CA . SER A 1 155 ? 20.961 12.176 -1.154 1.00 84.88 155 SER A CA 1
ATOM 1255 C C . SER A 1 155 ? 22.136 11.215 -1.335 1.00 84.88 155 SER A C 1
ATOM 1257 O O . SER A 1 155 ? 22.753 10.816 -0.350 1.00 84.88 155 SER A O 1
ATOM 1259 N N . LYS A 1 156 ? 22.445 10.818 -2.580 1.00 86.81 156 LYS A N 1
ATOM 1260 C CA . LYS A 1 156 ? 23.373 9.719 -2.903 1.00 86.81 156 LYS A CA 1
ATOM 1261 C C . LYS A 1 156 ? 22.950 8.373 -2.306 1.00 86.81 156 LYS A C 1
ATOM 1263 O O . LYS A 1 156 ? 23.759 7.448 -2.260 1.00 86.81 156 LYS A O 1
ATOM 1268 N N . TRP A 1 157 ? 21.693 8.244 -1.876 1.00 85.06 157 TRP A N 1
ATOM 1269 C CA . TRP A 1 157 ? 21.144 6.989 -1.384 1.00 85.06 157 TRP A CA 1
ATOM 1270 C C . TRP A 1 157 ? 21.127 5.938 -2.493 1.00 85.06 157 TRP A C 1
ATOM 1272 O O . TRP A 1 157 ? 20.720 6.221 -3.622 1.00 85.06 157 TRP A O 1
ATOM 1282 N N . VAL A 1 158 ? 21.563 4.722 -2.163 1.00 87.62 158 VAL A N 1
ATOM 1283 C CA . VAL A 1 158 ? 21.646 3.603 -3.105 1.00 87.62 158 VAL A CA 1
ATOM 1284 C C . VAL A 1 158 ? 20.642 2.529 -2.709 1.00 87.62 158 VAL A C 1
ATOM 1286 O O . VAL A 1 158 ? 20.653 2.032 -1.585 1.00 87.62 158 VAL A O 1
ATOM 1289 N N . THR A 1 159 ? 19.802 2.130 -3.657 1.00 85.81 159 THR A N 1
ATOM 1290 C CA . THR A 1 159 ? 18.865 1.013 -3.520 1.00 85.81 159 THR A CA 1
ATOM 1291 C C . THR A 1 159 ? 19.206 -0.050 -4.556 1.00 85.81 159 THR A C 1
ATOM 1293 O O . THR A 1 159 ? 19.247 0.231 -5.751 1.00 85.81 159 THR A O 1
ATOM 1296 N N . ALA A 1 160 ? 19.473 -1.273 -4.098 1.00 90.19 160 ALA A N 1
ATOM 1297 C CA . ALA A 1 160 ? 19.805 -2.407 -4.953 1.00 90.19 160 ALA A CA 1
ATOM 1298 C C . ALA A 1 160 ? 18.720 -3.480 -4.835 1.00 90.19 160 ALA A C 1
ATOM 1300 O O . ALA A 1 160 ? 18.453 -3.974 -3.740 1.00 90.19 160 ALA A O 1
ATOM 1301 N N . ILE A 1 161 ? 18.103 -3.838 -5.961 1.00 85.44 161 ILE A N 1
ATOM 1302 C CA . ILE A 1 161 ? 16.963 -4.759 -6.002 1.00 85.44 161 ILE A CA 1
ATOM 1303 C C . ILE A 1 161 ? 17.281 -5.914 -6.946 1.00 85.44 161 ILE A C 1
ATOM 1305 O O . ILE A 1 161 ? 17.656 -5.708 -8.100 1.00 85.44 161 ILE A O 1
ATOM 1309 N N . ALA A 1 162 ? 17.139 -7.145 -6.458 1.00 87.44 162 ALA A N 1
ATOM 1310 C CA . ALA A 1 162 ? 17.375 -8.341 -7.258 1.00 87.44 162 ALA A CA 1
ATOM 1311 C C . ALA A 1 162 ? 16.211 -8.586 -8.232 1.00 87.44 162 ALA A C 1
ATOM 1313 O O . ALA A 1 162 ? 15.055 -8.632 -7.817 1.00 87.44 162 ALA A O 1
ATOM 1314 N N . LEU A 1 163 ? 16.521 -8.792 -9.515 1.00 82.56 163 LEU A N 1
ATOM 1315 C CA . LEU A 1 163 ? 15.545 -8.993 -10.584 1.00 82.56 163 LEU A CA 1
ATOM 1316 C C . LEU A 1 163 ? 15.698 -10.357 -11.284 1.00 82.56 163 LEU A C 1
ATOM 1318 O O . LEU A 1 163 ? 16.820 -10.770 -11.607 1.00 82.56 163 LEU A O 1
ATOM 1322 N N . PRO A 1 164 ? 14.580 -11.027 -11.629 1.00 83.19 164 PRO A N 1
ATOM 1323 C CA . PRO A 1 164 ? 14.592 -12.283 -12.387 1.00 83.19 164 PRO A CA 1
ATOM 1324 C C . PRO A 1 164 ? 15.039 -12.096 -13.848 1.00 83.19 164 PRO A C 1
ATOM 1326 O O . PRO A 1 164 ? 15.612 -12.998 -14.465 1.00 83.19 164 PRO A O 1
ATOM 1329 N N . ASN A 1 165 ? 14.788 -10.919 -14.421 1.00 82.00 165 ASN A N 1
ATOM 1330 C CA . ASN A 1 165 ? 15.122 -10.557 -15.795 1.00 82.00 165 ASN A CA 1
ATOM 1331 C C . ASN A 1 165 ? 15.362 -9.035 -15.901 1.00 82.00 165 ASN A C 1
ATOM 1333 O O . ASN A 1 165 ? 14.950 -8.287 -15.020 1.00 82.00 165 ASN A O 1
ATOM 1337 N N . CYS A 1 166 ? 16.012 -8.576 -16.973 1.00 85.56 166 CYS A N 1
ATOM 1338 C CA . CYS A 1 166 ? 16.275 -7.153 -17.234 1.00 85.56 166 CYS A CA 1
ATOM 1339 C C . CYS A 1 166 ? 15.290 -6.527 -18.239 1.00 85.56 166 CYS A C 1
ATOM 1341 O O . CYS A 1 166 ? 15.649 -5.613 -18.982 1.00 85.56 166 CYS A O 1
ATOM 1343 N N . THR A 1 167 ? 14.058 -7.042 -18.325 1.00 87.56 167 THR A N 1
ATOM 1344 C CA . THR A 1 167 ? 13.067 -6.491 -19.257 1.00 87.56 167 THR A CA 1
ATOM 1345 C C . THR A 1 167 ? 12.622 -5.095 -18.825 1.00 87.56 167 THR A C 1
ATOM 1347 O O . THR A 1 167 ? 12.648 -4.740 -17.643 1.00 87.56 167 THR A O 1
ATOM 1350 N N . ALA A 1 168 ? 12.189 -4.302 -19.806 1.00 86.62 168 ALA A N 1
ATOM 1351 C CA . ALA A 1 168 ? 11.654 -2.962 -19.587 1.00 86.62 168 ALA A CA 1
ATOM 1352 C C . ALA A 1 168 ? 10.474 -2.965 -18.603 1.00 86.62 168 ALA A C 1
ATOM 1354 O O . ALA A 1 168 ? 10.438 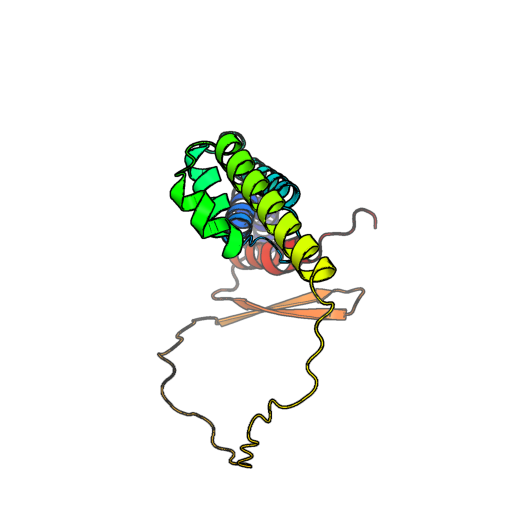-2.131 -17.704 1.00 86.62 168 ALA A O 1
ATOM 1355 N N . GLN A 1 169 ? 9.571 -3.939 -18.741 1.00 85.12 169 GLN A N 1
ATOM 1356 C CA . GLN A 1 169 ? 8.414 -4.118 -17.870 1.00 85.12 169 GLN A CA 1
ATOM 1357 C C . GLN A 1 169 ? 8.840 -4.389 -16.422 1.00 85.12 169 GLN A C 1
ATOM 1359 O O . GLN A 1 169 ? 8.520 -3.604 -15.537 1.00 85.12 169 GLN A O 1
ATOM 1364 N N . THR A 1 170 ? 9.640 -5.436 -16.185 1.00 85.38 170 THR A N 1
ATOM 1365 C CA . THR A 1 170 ? 10.085 -5.802 -14.829 1.00 85.38 170 THR A CA 1
ATOM 1366 C C . THR A 1 170 ? 10.874 -4.675 -14.158 1.00 85.38 170 THR A C 1
ATOM 1368 O O . THR A 1 170 ? 10.727 -4.439 -12.959 1.00 85.38 170 THR A O 1
ATOM 1371 N N . THR A 1 171 ? 11.686 -3.945 -14.925 1.00 89.25 171 THR A N 1
ATOM 1372 C CA . THR A 1 171 ? 12.444 -2.792 -14.417 1.00 89.25 171 THR A CA 1
ATOM 1373 C C . THR A 1 171 ? 11.518 -1.636 -14.036 1.00 89.25 171 THR A C 1
ATOM 1375 O O . THR A 1 171 ? 11.678 -1.067 -12.961 1.00 89.25 171 THR A O 1
ATOM 1378 N N . ALA A 1 172 ? 10.548 -1.297 -14.890 1.00 87.94 172 ALA A N 1
ATOM 1379 C CA . ALA A 1 172 ? 9.583 -0.228 -14.644 1.00 87.94 172 ALA A CA 1
ATOM 1380 C C . ALA A 1 172 ? 8.692 -0.520 -13.427 1.00 87.94 172 ALA A C 1
ATOM 1382 O O . ALA A 1 172 ? 8.541 0.336 -12.557 1.00 87.94 172 ALA A O 1
ATOM 1383 N N . GLU A 1 173 ? 8.168 -1.743 -13.335 1.00 83.75 173 GLU A N 1
ATOM 1384 C CA . GLU A 1 173 ? 7.352 -2.205 -12.208 1.00 83.75 173 GLU A CA 1
ATOM 1385 C C . GLU A 1 173 ? 8.135 -2.118 -10.898 1.00 83.75 173 GLU A C 1
ATOM 1387 O O . GLU A 1 173 ? 7.668 -1.531 -9.922 1.00 83.75 173 GLU A O 1
ATOM 1392 N N . THR A 1 174 ? 9.361 -2.645 -10.888 1.00 86.25 174 THR A N 1
ATOM 1393 C CA . THR A 1 174 ? 10.205 -2.644 -9.689 1.00 86.25 174 THR A CA 1
ATOM 1394 C C . THR A 1 174 ? 10.579 -1.227 -9.268 1.00 86.25 174 THR A C 1
ATOM 1396 O O . THR A 1 174 ? 10.475 -0.895 -8.091 1.00 86.25 174 THR A O 1
ATOM 1399 N N . LEU A 1 175 ? 10.968 -0.371 -10.219 1.00 88.12 175 LEU A N 1
ATOM 1400 C CA . LEU A 1 175 ? 11.281 1.033 -9.954 1.00 88.12 175 LEU A CA 1
ATOM 1401 C C . LEU A 1 175 ? 10.087 1.769 -9.332 1.00 88.12 175 LEU A C 1
ATOM 1403 O O . LEU A 1 175 ? 10.255 2.550 -8.397 1.00 88.12 175 LEU A O 1
ATOM 1407 N N . TYR A 1 176 ? 8.879 1.530 -9.838 1.00 85.62 176 TYR A N 1
ATOM 1408 C CA . TYR A 1 176 ? 7.697 2.191 -9.307 1.00 85.62 176 TYR A CA 1
ATOM 1409 C C . TYR A 1 176 ? 7.354 1.690 -7.892 1.00 85.62 176 TYR A C 1
ATOM 1411 O O . TYR A 1 176 ? 7.266 2.505 -6.976 1.00 85.62 176 TYR A O 1
ATOM 1419 N N . ASN A 1 177 ? 7.258 0.371 -7.680 1.00 77.06 177 ASN A N 1
ATOM 1420 C CA . ASN A 1 177 ? 6.883 -0.220 -6.385 1.00 77.06 177 ASN A CA 1
ATOM 1421 C C . ASN A 1 177 ? 7.888 0.050 -5.267 1.00 77.06 177 ASN A C 1
ATOM 1423 O O . ASN A 1 177 ? 7.523 0.467 -4.171 1.00 77.06 177 ASN A O 1
ATOM 1427 N N . GLU A 1 178 ? 9.153 -0.252 -5.538 1.00 81.25 178 GLU A N 1
ATOM 1428 C CA . GLU A 1 178 ? 10.192 -0.348 -4.512 1.00 81.25 178 GLU A CA 1
ATOM 1429 C C . GLU A 1 178 ? 10.953 0.969 -4.342 1.00 81.25 178 GLU A C 1
ATOM 1431 O O . GLU A 1 178 ? 11.882 1.058 -3.546 1.00 81.25 178 GLU A O 1
ATOM 1436 N N . TYR A 1 179 ? 10.605 2.003 -5.106 1.00 84.12 179 TYR A N 1
ATOM 1437 C CA . TYR A 1 179 ? 11.259 3.298 -4.983 1.00 84.12 179 TYR A CA 1
ATOM 1438 C C . TYR A 1 179 ? 10.252 4.441 -5.017 1.00 84.12 179 TYR A C 1
ATOM 1440 O O . TYR A 1 179 ? 10.060 5.120 -4.011 1.00 84.12 179 TYR A O 1
ATOM 1448 N N . ILE A 1 180 ? 9.543 4.630 -6.131 1.00 83.69 180 ILE A N 1
ATOM 1449 C CA . ILE A 1 180 ? 8.659 5.794 -6.304 1.00 83.69 180 ILE A CA 1
ATOM 1450 C C . ILE A 1 180 ? 7.473 5.764 -5.330 1.00 83.69 180 ILE A C 1
ATOM 1452 O O . ILE A 1 180 ? 7.152 6.787 -4.734 1.00 83.69 180 ILE A O 1
ATOM 1456 N N . CYS A 1 181 ? 6.840 4.610 -5.111 1.00 75.12 181 CYS A N 1
ATOM 1457 C CA . CYS A 1 181 ? 5.740 4.481 -4.152 1.00 75.12 181 CYS A CA 1
ATOM 1458 C C . CYS A 1 181 ? 6.177 4.670 -2.694 1.00 75.12 181 CYS A C 1
ATOM 1460 O O . CYS A 1 181 ? 5.346 5.037 -1.866 1.00 75.12 181 CYS A O 1
ATOM 1462 N N . MET A 1 182 ? 7.449 4.418 -2.371 1.00 71.25 182 MET A N 1
ATOM 1463 C CA . MET A 1 182 ? 7.970 4.583 -1.012 1.00 71.25 182 MET A CA 1
ATOM 1464 C C . MET A 1 182 ? 8.454 6.009 -0.741 1.00 71.25 182 MET A C 1
ATOM 1466 O O . MET A 1 182 ? 8.158 6.562 0.315 1.00 71.25 182 MET A O 1
ATOM 1470 N N . PHE A 1 183 ? 9.195 6.601 -1.681 1.00 79.12 183 PHE A N 1
ATOM 1471 C CA . PHE A 1 183 ? 9.872 7.888 -1.488 1.00 79.12 183 PHE A CA 1
ATOM 1472 C C . PHE A 1 183 ? 9.161 9.069 -2.164 1.00 79.12 183 PHE A C 1
ATOM 1474 O O . PHE A 1 183 ? 9.461 10.222 -1.860 1.00 79.12 183 PHE A O 1
ATOM 1481 N N . GLY A 1 184 ? 8.202 8.805 -3.053 1.00 74.88 184 GLY A N 1
ATOM 1482 C CA . GLY A 1 184 ? 7.493 9.827 -3.814 1.00 74.88 184 GLY A CA 1
ATOM 1483 C C . GLY A 1 184 ? 8.325 10.429 -4.949 1.00 74.88 184 GLY A C 1
ATOM 1484 O O . GLY A 1 184 ? 9.372 9.913 -5.342 1.00 74.88 184 GLY A O 1
ATOM 1485 N N . VAL A 1 185 ? 7.821 11.529 -5.511 1.00 74.81 185 VAL A N 1
ATOM 1486 C CA . VAL A 1 185 ? 8.481 12.314 -6.565 1.00 74.81 185 VAL A CA 1
ATOM 1487 C C . VAL A 1 185 ? 8.348 13.794 -6.190 1.00 74.81 185 VAL A C 1
ATOM 1489 O O . VAL A 1 185 ? 7.274 14.176 -5.715 1.00 74.81 185 VAL A O 1
ATOM 1492 N N . PRO A 1 186 ? 9.379 14.638 -6.375 1.00 69.19 186 PRO A N 1
ATOM 1493 C CA . PRO A 1 186 ? 9.264 16.068 -6.101 1.00 69.19 186 PRO A CA 1
ATOM 1494 C C . PRO A 1 186 ? 8.130 16.701 -6.918 1.00 69.19 186 PRO A C 1
ATOM 1496 O O . PRO A 1 186 ? 8.036 16.484 -8.125 1.00 69.19 186 PRO A O 1
ATOM 1499 N N . SER A 1 187 ? 7.269 17.484 -6.264 1.00 69.94 187 SER A N 1
ATOM 1500 C CA . SER A 1 187 ? 6.167 18.205 -6.920 1.00 69.94 187 SER A CA 1
ATOM 1501 C C . SER A 1 187 ? 6.617 19.497 -7.606 1.00 69.94 187 SER A C 1
ATOM 1503 O O . SER A 1 187 ? 5.898 20.029 -8.449 1.00 69.94 187 SER A O 1
ATOM 1505 N N . VAL A 1 188 ? 7.803 19.992 -7.251 1.00 63.97 188 VAL A N 1
ATOM 1506 C CA . VAL A 1 188 ? 8.437 21.192 -7.799 1.00 63.97 188 VAL A CA 1
ATOM 1507 C C . VAL A 1 188 ? 9.914 20.869 -8.007 1.00 63.97 188 VAL A C 1
ATOM 1509 O O . VAL A 1 188 ? 10.526 20.232 -7.146 1.00 63.97 188 VAL A O 1
ATOM 1512 N N . ILE A 1 189 ? 10.449 21.258 -9.164 1.00 51.03 189 ILE A N 1
ATOM 1513 C CA . ILE A 1 189 ? 11.850 21.064 -9.563 1.00 51.03 189 ILE A CA 1
ATOM 1514 C C . ILE A 1 189 ? 12.584 22.394 -9.448 1.00 51.03 189 ILE A C 1
ATOM 1516 O O . ILE A 1 189 ? 11.978 23.409 -9.863 1.00 51.03 189 ILE A O 1
#

Organism: NCBI:txid1234261

Radius of gyration: 24.68 Å; chains: 1; bounding box: 53×48×79 Å

pLDDT: mean 73.73, std 19.58, range [28.62, 93.06]